Protein AF-0000000086634448 (afdb_homodimer)

Radius of gyration: 21.24 Å; Cα contacts (8 Å, |Δi|>4): 604; chains: 2; bounding box: 67×51×41 Å

Structure (mmCIF, N/CA/C/O backbone):
data_AF-0000000086634448-model_v1
#
loop_
_entity.id
_entity.type
_entity.pdbx_description
1 polymer 'SnoaL-like domain-containing protein'
#
loop_
_atom_site.group_PDB
_atom_site.id
_atom_site.type_symbol
_atom_site.label_atom_id
_atom_site.label_alt_id
_atom_site.label_comp_id
_atom_site.label_asym_id
_atom_site.label_entity_id
_atom_site.label_seq_id
_atom_site.pdbx_PDB_ins_code
_atom_site.Cartn_x
_atom_site.Cartn_y
_atom_site.Cartn_z
_atom_site.occupancy
_atom_site.B_iso_or_equiv
_atom_site.auth_seq_id
_atom_site.auth_comp_id
_atom_site.auth_asym_id
_atom_site.auth_atom_id
_atom_site.pdbx_PDB_model_num
ATOM 1 N N . MET A 1 1 ? -31.812 13.758 22.609 1 42.97 1 MET A N 1
ATOM 2 C CA . MET A 1 1 ? -32.281 12.852 21.562 1 42.97 1 MET A CA 1
ATOM 3 C C . MET A 1 1 ? -31.094 12.359 20.734 1 42.97 1 MET A C 1
ATOM 5 O O . MET A 1 1 ? -30.281 13.164 20.25 1 42.97 1 MET A O 1
ATOM 9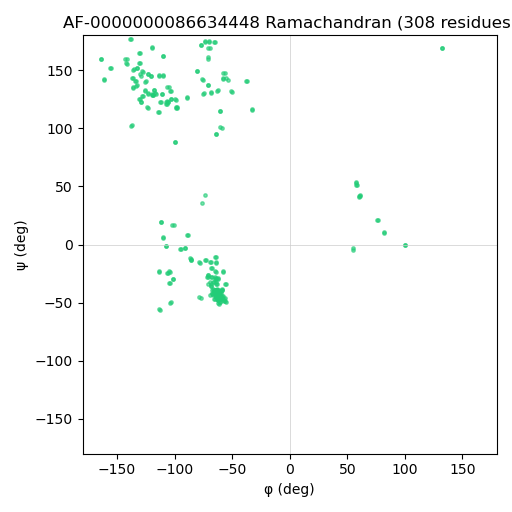 N N . SER A 1 2 ? -30.578 11.172 20.891 1 53.47 2 SER A N 1
ATOM 10 C CA . SER A 1 2 ? -29.375 10.641 20.266 1 53.47 2 SER A CA 1
ATOM 11 C C . SER A 1 2 ? -29.484 10.656 18.75 1 53.47 2 SER A C 1
ATOM 13 O O . SER A 1 2 ? -30.531 10.344 18.188 1 53.47 2 SER A O 1
ATOM 15 N N . SER A 1 3 ? -28.922 11.586 18.109 1 60.44 3 SER A N 1
ATOM 16 C CA . SER A 1 3 ? -28.969 11.68 16.656 1 60.44 3 SER A CA 1
ATOM 17 C C . SER A 1 3 ? -29 10.297 16.016 1 60.44 3 SER A C 1
ATOM 19 O O . SER A 1 3 ? -28.328 9.375 16.469 1 60.44 3 SER A O 1
ATOM 21 N N . PRO A 1 4 ? -30.094 9.984 15.312 1 78.38 4 PRO A N 1
ATOM 22 C CA . PRO A 1 4 ? -30.188 8.688 14.648 1 78.38 4 PRO A CA 1
ATOM 23 C C . PRO A 1 4 ? -28.844 8.242 14.047 1 78.38 4 PRO A C 1
ATOM 25 O O . PRO A 1 4 ? -28 9.086 13.734 1 78.38 4 PRO A O 1
ATOM 28 N N . ALA A 1 5 ? -28.672 7.012 14.211 1 86.62 5 ALA A N 1
ATOM 29 C CA . ALA A 1 5 ? -27.469 6.422 13.625 1 86.62 5 ALA A CA 1
ATOM 30 C C . ALA A 1 5 ? -27.328 6.812 12.156 1 86.62 5 ALA A C 1
ATOM 32 O O . ALA A 1 5 ? -28.328 6.867 11.422 1 86.62 5 ALA A O 1
ATOM 33 N N . PRO A 1 6 ? -26.219 7.25 11.734 1 90.69 6 PRO A N 1
ATOM 34 C CA . PRO A 1 6 ? -26.016 7.633 10.328 1 90.69 6 PRO A CA 1
ATOM 35 C C . PRO A 1 6 ? -26.391 6.52 9.352 1 90.69 6 PRO A C 1
ATOM 37 O O . PRO A 1 6 ? -26.219 5.34 9.664 1 90.69 6 PRO A O 1
ATOM 40 N N . THR A 1 7 ? -26.969 6.957 8.281 1 94.19 7 THR A N 1
ATOM 41 C CA . THR A 1 7 ? -27.234 6.02 7.199 1 94.19 7 THR A CA 1
ATOM 42 C C . THR A 1 7 ? -25.938 5.582 6.531 1 94.19 7 THR A C 1
ATOM 44 O O . THR A 1 7 ? -24.875 6.168 6.773 1 94.19 7 THR A O 1
ATOM 47 N N . HIS A 1 8 ? -26.047 4.594 5.703 1 94.56 8 HIS A N 1
ATOM 48 C CA . HIS A 1 8 ? -24.891 4.121 4.949 1 94.56 8 HIS A CA 1
ATOM 49 C C . HIS A 1 8 ? -24.297 5.238 4.098 1 94.56 8 HIS A C 1
ATOM 51 O O . HIS A 1 8 ? -23.078 5.43 4.086 1 94.56 8 HIS A O 1
ATOM 57 N N . ASP A 1 9 ? -25.156 5.984 3.43 1 95.56 9 ASP A N 1
ATOM 58 C CA . ASP A 1 9 ? -24.703 7.062 2.557 1 95.56 9 ASP A CA 1
ATOM 59 C C . ASP A 1 9 ? -24.031 8.172 3.359 1 95.56 9 ASP A C 1
ATOM 61 O O . ASP A 1 9 ? -23.047 8.766 2.906 1 95.56 9 ASP A O 1
ATOM 65 N N . GLN A 1 10 ? -24.578 8.453 4.477 1 97.06 10 GLN A N 1
ATOM 66 C CA . GLN A 1 10 ? -23.984 9.461 5.344 1 97.06 10 GLN A CA 1
ATOM 67 C C . GLN A 1 10 ? -22.609 9.023 5.84 1 97.06 10 GLN A C 1
ATOM 69 O O . GLN A 1 10 ? -21.688 9.82 5.891 1 97.06 10 GLN A O 1
ATOM 74 N N . LEU A 1 11 ? -22.531 7.777 6.23 1 97.56 11 LEU A N 1
ATOM 75 C CA . LEU A 1 11 ? -21.25 7.234 6.695 1 97.56 11 LEU A CA 1
ATOM 76 C C . LEU A 1 11 ? -20.203 7.293 5.586 1 97.56 11 LEU A C 1
ATOM 78 O O . LEU A 1 11 ? -19.062 7.684 5.828 1 97.56 11 LEU A O 1
ATOM 82 N N . LEU A 1 12 ? -20.594 6.926 4.391 1 97.94 12 LEU A N 1
ATOM 83 C CA . LEU A 1 12 ? -19.672 6.992 3.26 1 97.94 12 LEU A CA 1
ATOM 84 C C . LEU A 1 12 ? -19.188 8.422 3.037 1 97.94 12 LEU A C 1
ATOM 86 O O . LEU A 1 12 ? -17.984 8.648 2.854 1 97.94 12 LEU A O 1
ATOM 90 N N . SER A 1 13 ? -20.094 9.32 3.086 1 97.94 13 SER A N 1
ATOM 91 C CA . SER A 1 13 ? -19.734 10.727 2.908 1 97.94 13 SER A CA 1
ATOM 92 C C . SER A 1 13 ? -18.766 11.188 3.988 1 97.94 13 SER A C 1
ATOM 94 O O . SER A 1 13 ? -17.797 11.883 3.697 1 97.94 13 SER A O 1
ATOM 96 N N . ASN A 1 14 ? -19.062 10.844 5.207 1 97.88 14 ASN A N 1
ATOM 97 C CA . ASN A 1 14 ? -18.188 11.203 6.32 1 97.88 14 ASN A CA 1
ATOM 98 C C . ASN A 1 14 ? -16.781 10.633 6.133 1 97.88 14 ASN A C 1
ATOM 100 O O . ASN A 1 14 ? -15.789 11.344 6.312 1 97.88 14 ASN A O 1
ATOM 104 N N . ILE A 1 15 ? -16.688 9.367 5.754 1 97.81 15 ILE A N 1
ATOM 105 C CA . ILE A 1 15 ? -15.398 8.695 5.602 1 97.81 15 ILE A CA 1
ATOM 106 C C . ILE A 1 15 ? -14.617 9.328 4.453 1 97.81 15 ILE A C 1
ATOM 108 O O . ILE A 1 15 ? -13.422 9.578 4.574 1 97.81 15 ILE A O 1
ATOM 112 N N . LYS A 1 16 ? -15.297 9.633 3.379 1 96.81 16 LYS A N 1
ATOM 113 C CA . LYS A 1 16 ? -14.641 10.273 2.242 1 96.81 16 LYS A CA 1
ATOM 114 C C . LYS A 1 16 ? -14.086 11.633 2.627 1 96.81 16 LYS A C 1
ATOM 116 O O . LYS A 1 16 ? -12.938 11.961 2.303 1 96.81 16 LYS A O 1
ATOM 121 N N . ALA A 1 17 ? -14.867 12.391 3.311 1 94.69 17 ALA A N 1
ATOM 122 C CA . ALA A 1 17 ? -14.43 13.719 3.738 1 94.69 17 ALA A CA 1
ATOM 123 C C . ALA A 1 17 ? -13.25 13.633 4.699 1 94.69 17 ALA A C 1
ATOM 125 O O . ALA A 1 17 ? -12.281 14.383 4.57 1 94.69 17 ALA A O 1
ATOM 126 N N . ALA A 1 18 ? -13.336 12.727 5.652 1 94.38 18 ALA A N 1
ATOM 127 C CA . ALA A 1 18 ? -12.258 12.555 6.617 1 94.38 18 ALA A CA 1
ATOM 128 C C . ALA A 1 18 ? -10.984 12.062 5.938 1 94.38 18 ALA A C 1
ATOM 130 O O . ALA A 1 18 ? -9.883 12.508 6.27 1 94.38 18 ALA A O 1
ATOM 131 N N . THR A 1 19 ? -11.109 11.172 4.98 1 94.44 19 THR A N 1
ATOM 132 C CA . THR A 1 19 ? -9.969 10.664 4.223 1 94.44 19 THR A CA 1
ATOM 133 C C . THR A 1 19 ? -9.266 11.797 3.48 1 94.44 19 THR A C 1
ATOM 135 O O . THR A 1 19 ? -8.039 11.906 3.521 1 94.44 19 THR A O 1
ATOM 138 N N . LYS A 1 20 ? -10 12.609 2.848 1 88.06 20 LYS A N 1
ATOM 139 C CA . LYS A 1 20 ? -9.453 13.695 2.043 1 88.06 20 LYS A CA 1
ATOM 140 C C . LYS A 1 20 ? -8.703 14.703 2.912 1 88.06 20 LYS A C 1
ATOM 142 O O . LYS A 1 20 ? -7.734 15.32 2.463 1 88.06 20 LYS A O 1
ATOM 147 N N . SER A 1 21 ? -9.102 14.828 4.125 1 83.69 21 SER A N 1
ATOM 148 C CA . SER A 1 21 ? -8.477 15.797 5.027 1 83.69 21 SER A CA 1
ATOM 149 C C . SER A 1 21 ? -7.023 15.43 5.301 1 83.69 21 SER A C 1
ATOM 151 O O . SER A 1 21 ? -6.227 16.297 5.691 1 83.69 21 SER A O 1
ATOM 153 N N . VAL A 1 22 ? -6.664 14.188 5.141 1 83.44 22 VAL A N 1
ATOM 154 C CA . VAL A 1 22 ? -5.293 13.734 5.348 1 83.44 22 VAL A CA 1
ATOM 155 C C . VAL A 1 22 ? -4.379 14.383 4.309 1 83.44 22 VAL A C 1
ATOM 157 O O . VAL A 1 22 ? -3.217 14.688 4.598 1 83.44 22 VAL A O 1
ATOM 160 N N . PHE A 1 23 ? -4.84 14.727 3.154 1 80.62 23 PHE A N 1
ATOM 161 C CA . PHE A 1 23 ? -4.02 15.117 2.014 1 80.62 23 PHE A CA 1
ATOM 162 C C . PHE A 1 23 ? -4.113 16.625 1.771 1 80.62 23 PHE A C 1
ATOM 164 O O . PHE A 1 23 ? -3.264 17.203 1.088 1 80.62 23 PHE A O 1
ATOM 171 N N . GLU A 1 24 ? -5.172 17.25 2.203 1 73.06 24 GLU A N 1
ATOM 172 C CA . GLU A 1 24 ? -5.461 18.641 1.869 1 73.06 24 GLU A CA 1
ATOM 173 C C . GLU A 1 24 ? -4.301 19.562 2.262 1 73.06 24 GLU A C 1
ATOM 175 O O . GLU A 1 24 ? -3.969 20.5 1.535 1 73.06 24 GLU A O 1
ATOM 180 N N . ALA A 1 25 ? -3.609 19.281 3.311 1 63.25 25 ALA A N 1
ATOM 181 C CA . ALA A 1 25 ? -2.596 20.234 3.764 1 63.25 25 ALA A CA 1
ATOM 182 C C . ALA A 1 25 ? -1.268 20 3.049 1 63.25 25 ALA A C 1
ATOM 184 O O . ALA A 1 25 ? -0.381 20.859 3.076 1 63.25 25 ALA A O 1
ATOM 185 N N . PHE A 1 26 ? -1.15 18.875 2.35 1 67.12 26 PHE A N 1
ATOM 186 C CA . PHE A 1 26 ? 0.118 18.594 1.688 1 67.12 26 PHE A CA 1
ATOM 187 C C . PHE A 1 26 ? 0.366 19.594 0.555 1 67.12 26 PHE A C 1
ATOM 189 O O . PHE A 1 26 ? 1.509 19.969 0.297 1 67.12 26 PHE A O 1
ATOM 196 N N . HIS A 1 27 ? -0.742 20.078 0.007 1 64.44 27 HIS A N 1
ATOM 197 C CA . HIS A 1 27 ? -0.604 21 -1.109 1 64.44 27 HIS A CA 1
ATOM 198 C C . HIS A 1 27 ? -0.078 22.359 -0.64 1 64.44 27 HIS A C 1
ATOM 200 O O . HIS A 1 27 ? 0.601 23.062 -1.394 1 64.44 27 HIS A O 1
ATOM 206 N N . ALA A 1 28 ? -0.394 22.594 0.523 1 57.66 28 ALA A N 1
ATOM 207 C CA . ALA A 1 28 ? -0.073 23.953 0.982 1 57.66 28 ALA A CA 1
ATOM 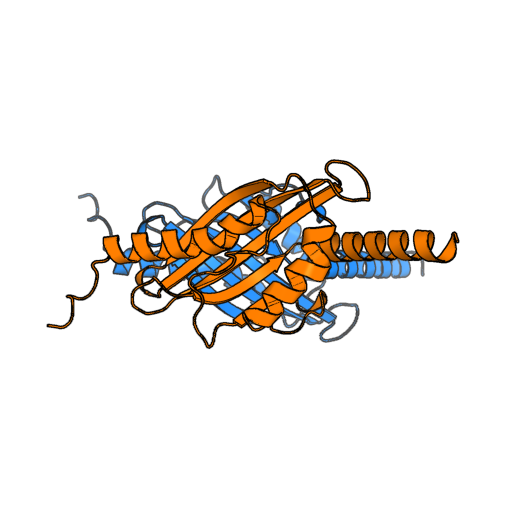208 C C . ALA A 1 28 ? 1.332 24.016 1.573 1 57.66 28 ALA A C 1
ATOM 210 O O . ALA A 1 28 ? 1.835 25.094 1.89 1 57.66 28 ALA A O 1
ATOM 211 N N . GLY A 1 29 ? 2.018 23 1.433 1 58.06 29 GLY A N 1
ATOM 212 C CA . GLY A 1 29 ? 3.326 23.031 2.064 1 58.06 29 GLY A CA 1
ATOM 213 C C . GLY A 1 29 ? 3.268 23.344 3.547 1 58.06 29 GLY A C 1
ATOM 214 O O . GLY A 1 29 ? 4.297 23.625 4.168 1 58.06 29 GLY A O 1
ATOM 215 N N . SER A 1 30 ? 2.129 23.625 4.039 1 63 30 SER A N 1
ATOM 216 C CA . SER A 1 30 ? 1.994 23.984 5.445 1 63 30 SER A CA 1
ATOM 217 C C . SER A 1 30 ? 1.392 22.844 6.25 1 63 30 SER A C 1
ATOM 219 O O . SER A 1 30 ? 0.646 22.016 5.711 1 63 30 SER A O 1
ATOM 221 N N . THR A 1 31 ? 2.004 22.625 7.402 1 65.94 31 THR A N 1
ATOM 222 C CA . THR A 1 31 ? 1.433 21.656 8.328 1 65.94 31 THR A CA 1
ATOM 223 C C . THR A 1 31 ? 0.175 22.219 8.992 1 65.94 31 THR A C 1
ATOM 225 O O . THR A 1 31 ? -0.559 21.484 9.656 1 65.94 31 THR A O 1
ATOM 228 N N . GLU A 1 32 ? 0.049 23.422 8.82 1 66.75 32 GLU A N 1
ATOM 229 C CA . GLU A 1 32 ? -1.147 24 9.438 1 66.75 32 GLU A CA 1
ATOM 230 C C . GLU A 1 32 ? -2.414 23.359 8.875 1 66.75 32 GLU A C 1
ATOM 232 O O . GLU A 1 32 ? -2.578 23.266 7.652 1 66.75 32 GLU A O 1
ATOM 237 N N . GLY A 1 33 ? -3.107 22.656 9.789 1 72.75 33 GLY A N 1
ATOM 238 C CA . GLY A 1 33 ? -4.391 22.125 9.352 1 72.75 33 GLY A CA 1
ATOM 239 C C . GLY A 1 33 ? -4.336 20.672 8.969 1 72.75 33 GLY A C 1
ATOM 240 O O . GLY A 1 33 ? -5.34 20.094 8.539 1 72.75 33 GLY A O 1
ATOM 241 N N . LEU A 1 34 ? -3.1 20.141 9.094 1 77.38 34 LEU A N 1
ATOM 242 C CA . LEU A 1 34 ? -3.035 18.719 8.773 1 77.38 34 LEU A CA 1
ATOM 243 C C . LEU A 1 34 ? -3.73 17.891 9.844 1 77.38 34 LEU A C 1
ATOM 245 O O . LEU A 1 34 ? -3.627 18.188 11.031 1 77.38 34 LEU A O 1
ATOM 249 N N . LEU A 1 35 ? -4.457 16.953 9.414 1 87.25 35 LEU A N 1
ATOM 250 C CA . LEU A 1 35 ? -5.145 15.969 10.234 1 87.25 35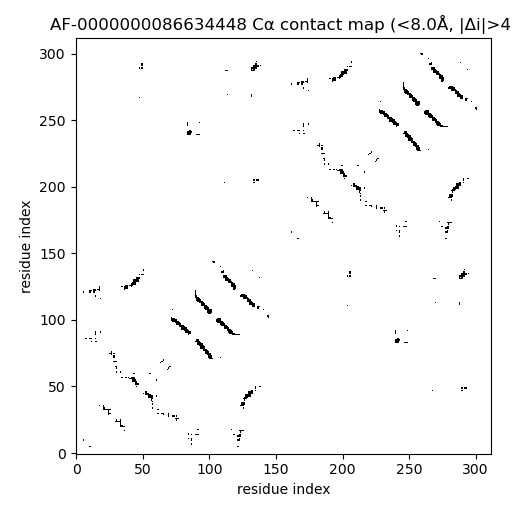 LEU A CA 1
ATOM 251 C C . LEU A 1 35 ? -6.078 16.641 11.234 1 87.25 35 LEU A C 1
ATOM 253 O O . LEU A 1 35 ? -6.035 16.344 12.43 1 87.25 35 LEU A O 1
ATOM 257 N N . PRO A 1 36 ? -6.941 17.547 10.711 1 84.06 36 PRO A N 1
ATOM 258 C CA . PRO A 1 36 ? -7.824 18.297 11.609 1 84.06 36 PRO A CA 1
ATOM 259 C C . PRO A 1 36 ? -8.82 17.391 12.336 1 84.06 36 PRO A C 1
ATOM 261 O O . PRO A 1 36 ? -9.344 17.766 13.391 1 84.06 36 PRO A O 1
ATOM 264 N N . ASN A 1 37 ? -8.992 16.219 11.875 1 91.69 37 ASN A N 1
ATOM 265 C CA . ASN A 1 37 ? -10.016 15.344 12.422 1 91.69 37 ASN A CA 1
ATOM 266 C C . ASN A 1 37 ? -9.406 14.156 13.164 1 91.69 37 ASN A C 1
ATOM 268 O O . ASN A 1 37 ? -10.055 13.133 13.352 1 91.69 37 ASN A O 1
ATOM 272 N N . ALA A 1 38 ? -8.234 14.297 13.508 1 94.38 38 ALA A N 1
ATOM 273 C CA . ALA A 1 38 ? -7.594 13.211 14.234 1 94.38 38 ALA A CA 1
ATOM 274 C C . ALA A 1 38 ? -8.055 13.172 15.688 1 94.38 38 ALA A C 1
ATOM 276 O O . ALA A 1 38 ? -8.234 14.219 16.312 1 94.38 38 ALA A O 1
ATOM 277 N N . SER A 1 39 ? -8.234 12.016 16.234 1 96.25 39 SER A N 1
ATOM 278 C CA . SER A 1 39 ? -8.586 11.844 17.625 1 96.25 39 SER A CA 1
ATOM 279 C C . SER A 1 39 ? -7.395 12.125 18.547 1 96.25 39 SER A C 1
ATOM 281 O O . SER A 1 39 ? -6.258 12.227 18.062 1 96.25 39 SER A O 1
ATOM 283 N N . ASP A 1 40 ? -7.629 12.102 19.828 1 94.19 40 ASP A N 1
ATOM 284 C CA . ASP A 1 40 ? -6.566 12.312 20.812 1 94.19 40 ASP A CA 1
ATOM 285 C C . ASP A 1 40 ? -5.617 11.117 20.859 1 94.19 40 ASP A C 1
ATOM 287 O O . ASP A 1 40 ? -4.438 11.266 21.188 1 94.19 40 ASP A O 1
ATOM 291 N N . SER A 1 41 ? -6.168 9.93 20.484 1 95.38 41 SER A N 1
ATOM 292 C CA . SER A 1 41 ? -5.367 8.711 20.531 1 95.38 41 SER A CA 1
ATOM 293 C C . SER A 1 41 ? -4.855 8.328 19.156 1 95.38 41 SER A C 1
ATOM 295 O O . SER A 1 41 ? -4.418 7.191 18.938 1 95.38 41 SER A O 1
ATOM 297 N N . PHE A 1 42 ? -4.898 9.273 18.281 1 96.88 42 PHE A N 1
ATOM 298 C CA . PHE A 1 42 ? -4.508 9.039 16.906 1 96.88 42 PHE A CA 1
ATOM 299 C C . PHE A 1 42 ? -3.068 8.539 16.828 1 96.88 42 PHE A C 1
ATOM 301 O O . PHE A 1 42 ? -2.203 9.016 17.562 1 96.88 42 PHE A O 1
ATOM 308 N N . ALA A 1 43 ? -2.838 7.641 15.898 1 97.44 43 ALA A N 1
ATOM 309 C CA . ALA A 1 43 ? -1.486 7.168 15.617 1 97.44 43 ALA A CA 1
ATOM 310 C C . ALA A 1 43 ? -1.24 7.07 14.117 1 97.44 43 ALA A C 1
ATOM 312 O O . ALA A 1 43 ? -2.131 6.676 13.359 1 97.44 43 ALA A O 1
ATOM 313 N N . TYR A 1 44 ? -0.023 7.406 13.727 1 96.75 44 TYR A N 1
ATOM 314 C CA . TYR A 1 44 ? 0.441 7.332 12.344 1 96.75 44 TYR A CA 1
ATOM 315 C C . TYR A 1 44 ? 1.611 6.367 12.211 1 96.75 44 TYR A C 1
ATOM 317 O O . TYR A 1 44 ? 2.582 6.449 12.969 1 96.75 44 TYR A O 1
ATOM 325 N N . TYR A 1 45 ? 1.485 5.457 11.273 1 97.75 45 TYR A N 1
ATOM 326 C CA . TYR A 1 45 ? 2.533 4.48 11 1 97.75 45 TYR A CA 1
ATOM 327 C C . TYR A 1 45 ? 3.035 4.605 9.57 1 97.75 45 TYR A C 1
ATOM 329 O O . TYR A 1 45 ? 2.24 4.633 8.625 1 97.75 45 TYR A O 1
ATOM 337 N N . ILE A 1 46 ? 4.312 4.699 9.414 1 97.56 46 ILE A N 1
ATOM 338 C CA . ILE A 1 46 ? 4.91 4.625 8.086 1 97.56 46 ILE A CA 1
ATOM 339 C C . ILE A 1 46 ? 5.582 3.268 7.902 1 97.56 46 ILE A C 1
ATOM 341 O O . ILE A 1 46 ? 6.391 2.848 8.734 1 97.56 46 ILE A O 1
ATOM 345 N N . HIS A 1 47 ? 5.07 2.725 6.91 1 98.06 47 HIS A N 1
ATOM 346 C CA . HIS A 1 47 ? 5.598 1.438 6.469 1 98.06 47 HIS A CA 1
ATOM 347 C C . HIS A 1 47 ? 6.348 1.572 5.148 1 98.06 47 HIS A C 1
ATOM 349 O O . HIS A 1 47 ? 6.16 2.549 4.418 1 98.06 47 HIS A O 1
ATOM 355 N N . PRO A 1 48 ? 7.23 0.532 4.777 1 97.56 48 PRO A N 1
ATOM 356 C CA . PRO A 1 48 ? 7.527 -0.706 5.5 1 97.56 48 PRO A CA 1
ATOM 357 C C . PRO A 1 48 ? 8.469 -0.488 6.684 1 97.56 48 PRO A C 1
ATOM 359 O O . PRO A 1 48 ? 8.992 0.615 6.867 1 97.56 48 PRO A O 1
ATOM 362 N N . ALA A 1 49 ? 8.633 -1.527 7.469 1 90.69 49 ALA A N 1
ATOM 363 C CA . ALA A 1 49 ? 9.508 -1.472 8.641 1 90.69 49 ALA A CA 1
ATOM 364 C C . ALA A 1 49 ? 10.93 -1.094 8.242 1 90.69 49 ALA A C 1
ATOM 366 O O . ALA A 1 49 ? 11.672 -0.505 9.031 1 90.69 49 ALA A O 1
ATOM 367 N N . SER A 1 50 ? 11.312 -1.31 7.055 1 89.44 50 SER A N 1
ATOM 368 C CA . SER A 1 50 ? 12.672 -1.066 6.566 1 89.44 50 SER A CA 1
ATOM 369 C C . SER A 1 50 ? 12.984 0.425 6.535 1 89.44 50 SER A C 1
ATOM 371 O O . SER A 1 50 ? 14.156 0.814 6.453 1 89.44 50 SER A O 1
ATOM 373 N N . VAL A 1 51 ? 11.977 1.305 6.535 1 93.75 51 VAL A N 1
ATOM 374 C CA . VAL A 1 51 ? 12.234 2.74 6.559 1 93.75 51 VAL A CA 1
ATOM 375 C C . VAL A 1 51 ? 12.609 3.176 7.973 1 93.75 51 VAL A C 1
ATOM 377 O O . VAL A 1 51 ? 13.117 4.281 8.172 1 93.75 51 VAL A O 1
ATOM 380 N N . ASN A 1 52 ? 12.367 2.398 8.938 1 92 52 ASN A N 1
ATOM 381 C CA . ASN A 1 52 ? 12.836 2.539 10.312 1 92 52 ASN A CA 1
ATOM 382 C C . ASN A 1 52 ? 12.336 3.834 10.945 1 92 52 ASN A C 1
ATOM 384 O O . ASN A 1 52 ? 13.117 4.582 11.539 1 92 52 ASN A O 1
ATOM 388 N N . LEU A 1 53 ? 11.094 4.168 10.727 1 95.19 53 LEU A N 1
ATOM 389 C CA . LEU A 1 53 ? 1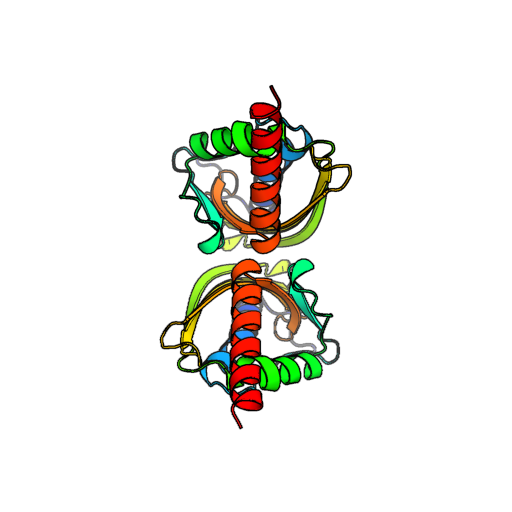0.445 5.266 11.43 1 95.19 53 LEU A CA 1
ATOM 390 C C . LEU A 1 53 ? 9.508 4.738 12.516 1 95.19 53 LEU A C 1
ATOM 392 O O . LEU A 1 53 ? 8.789 3.764 12.297 1 95.19 53 LEU A O 1
ATOM 396 N N . PRO A 1 54 ? 9.578 5.258 13.703 1 96.12 54 PRO A N 1
ATOM 397 C CA . PRO A 1 54 ? 8.695 4.809 14.781 1 96.12 54 PRO A CA 1
ATOM 398 C C . PRO A 1 54 ? 7.246 5.25 14.57 1 96.12 54 PRO A C 1
ATOM 400 O O . PRO A 1 54 ? 6.977 6.145 13.766 1 96.12 54 PRO A O 1
ATOM 403 N N . PRO A 1 55 ? 6.285 4.555 15.289 1 97.31 55 PRO A N 1
ATOM 404 C CA . PRO A 1 55 ? 4.934 5.117 15.305 1 97.31 55 PRO A CA 1
ATOM 405 C C . PRO A 1 55 ? 4.895 6.543 15.852 1 97.31 55 PRO A C 1
ATOM 407 O O . PRO A 1 55 ? 5.684 6.891 16.734 1 97.31 55 PRO A O 1
ATOM 410 N N . MET A 1 56 ? 3.945 7.371 15.312 1 96.94 56 MET A N 1
ATOM 411 C CA . MET A 1 56 ? 3.875 8.781 15.695 1 96.94 56 MET A CA 1
ATOM 412 C C . MET A 1 56 ? 2.48 9.141 16.203 1 96.94 56 MET A C 1
ATOM 414 O O . MET A 1 56 ? 1.479 8.688 15.641 1 96.94 56 MET A O 1
ATOM 418 N N . THR A 1 57 ? 2.443 9.93 17.203 1 96.19 57 THR A N 1
ATOM 419 C CA . THR A 1 57 ? 1.224 10.656 17.547 1 96.19 57 THR A CA 1
ATOM 420 C C . THR A 1 57 ? 0.932 11.727 16.5 1 96.19 57 THR A C 1
ATOM 422 O O . THR A 1 57 ? 1.728 11.945 15.578 1 96.19 57 THR A O 1
ATOM 425 N N . ARG A 1 58 ? -0.188 12.344 16.656 1 93 58 ARG A N 1
ATOM 426 C CA . ARG A 1 58 ? -0.476 13.461 15.758 1 93 58 ARG A CA 1
ATOM 427 C C . ARG A 1 58 ? 0.61 14.523 15.844 1 93 58 ARG A C 1
ATOM 429 O O . ARG A 1 58 ? 1.116 14.992 14.82 1 93 58 ARG A O 1
ATOM 436 N N . ALA A 1 59 ? 0.947 14.898 17.031 1 92.69 59 ALA A N 1
ATOM 437 C CA . ALA A 1 59 ? 1.979 15.914 17.234 1 92.69 59 ALA A CA 1
ATOM 438 C C . ALA A 1 59 ? 3.309 15.469 16.641 1 92.69 59 ALA A C 1
ATOM 440 O O . ALA A 1 59 ? 4.012 16.266 16.016 1 92.69 59 ALA A O 1
ATOM 441 N N . GLY A 1 60 ? 3.662 14.227 16.828 1 93.12 60 GLY A N 1
ATOM 442 C CA . GLY A 1 60 ? 4.887 13.688 16.25 1 93.12 60 GLY A CA 1
ATOM 443 C C . GLY A 1 60 ? 4.906 13.719 14.742 1 93.12 60 GLY A C 1
ATOM 444 O O . GLY A 1 60 ? 5.926 14.062 14.133 1 93.12 60 GLY A O 1
ATOM 445 N N . PHE A 1 61 ? 3.844 13.367 14.164 1 93 61 PHE A N 1
ATOM 446 C CA . PHE A 1 61 ? 3.74 13.398 12.711 1 93 61 PHE A CA 1
ATOM 447 C C . PHE A 1 61 ? 3.902 14.82 12.18 1 93 61 PHE A C 1
ATOM 449 O O . PHE A 1 61 ? 4.629 15.047 11.211 1 93 61 PHE A O 1
ATOM 456 N N . LEU A 1 62 ? 3.195 15.742 12.797 1 89 62 LEU A N 1
ATOM 457 C CA . LEU A 1 62 ? 3.289 17.125 12.375 1 89 62 LEU A CA 1
ATOM 458 C C . LEU A 1 62 ? 4.723 17.641 12.484 1 89 62 LEU A C 1
ATOM 460 O O . LEU A 1 62 ? 5.203 18.344 11.594 1 89 62 LEU A O 1
ATOM 464 N N . GLU A 1 63 ? 5.383 17.266 13.5 1 91.06 63 GLU A N 1
ATOM 465 C CA . GLU A 1 63 ? 6.781 17.656 13.688 1 91.06 63 GLU A CA 1
ATOM 466 C C . GLU A 1 63 ? 7.668 17.031 12.609 1 91.06 63 GLU A C 1
ATOM 468 O O . GLU A 1 63 ? 8.508 17.703 12.016 1 91.06 63 GLU A O 1
ATOM 473 N N . PHE A 1 64 ? 7.484 15.781 12.391 1 91.38 64 PHE A N 1
ATOM 474 C CA . PHE A 1 64 ? 8.227 15.078 11.352 1 91.38 64 PHE A CA 1
ATOM 475 C C . PHE A 1 64 ? 8.039 15.758 10 1 91.38 64 PHE A C 1
ATOM 477 O O . PHE A 1 64 ? 9.016 16.016 9.297 1 91.38 64 PHE A O 1
ATOM 484 N N . TRP A 1 65 ? 6.797 16.016 9.68 1 89.38 65 TRP A N 1
ATOM 485 C CA . TRP A 1 65 ? 6.496 16.656 8.398 1 89.38 65 TRP A CA 1
ATOM 486 C C . TRP A 1 65 ? 7.113 18.047 8.32 1 89.38 65 TRP A C 1
ATOM 488 O O . TRP A 1 65 ? 7.727 18.406 7.312 1 89.38 65 TRP A O 1
ATOM 498 N N . ALA A 1 66 ? 6.973 18.797 9.336 1 87.19 66 ALA A N 1
ATOM 499 C CA . ALA A 1 66 ? 7.438 20.188 9.344 1 87.19 66 ALA A CA 1
ATOM 500 C C . ALA A 1 66 ? 8.961 20.25 9.25 1 87.19 66 ALA A C 1
ATOM 502 O O . ALA A 1 66 ? 9.508 21.172 8.641 1 87.19 66 ALA A O 1
ATOM 503 N N . THR A 1 67 ? 9.641 19.266 9.805 1 89.44 67 THR A N 1
ATOM 504 C CA . THR A 1 67 ? 11.086 19.391 9.945 1 89.44 67 THR A CA 1
ATOM 505 C C . THR A 1 67 ? 11.805 18.594 8.867 1 89.44 67 THR A C 1
ATOM 507 O O . THR A 1 67 ? 12.875 18.984 8.398 1 89.44 67 THR A O 1
ATOM 510 N N . SER A 1 68 ? 11.164 17.547 8.445 1 89.12 68 SER A N 1
ATOM 511 C CA . SER A 1 68 ? 11.914 16.625 7.609 1 89.12 68 SER A CA 1
ATOM 512 C C . SER A 1 68 ? 11.367 16.609 6.184 1 89.12 68 SER A C 1
ATOM 514 O O . SER A 1 68 ? 12.078 16.219 5.246 1 89.12 68 SER A O 1
ATOM 516 N N . MET A 1 69 ? 10.07 17 6.016 1 90.12 69 MET A N 1
ATOM 517 C CA . MET A 1 69 ? 9.461 16.844 4.699 1 90.12 69 MET A CA 1
ATOM 518 C C . MET A 1 69 ? 9.156 18.188 4.07 1 90.12 69 MET A C 1
ATOM 520 O O . MET A 1 69 ? 9.734 18.547 3.039 1 90.12 69 MET A O 1
ATOM 524 N N . ALA A 1 70 ? 8.43 19.016 4.703 1 87.81 70 ALA A N 1
ATOM 525 C CA . ALA A 1 70 ? 7.895 20.25 4.148 1 87.81 70 ALA A CA 1
ATOM 526 C C . ALA A 1 70 ? 9.016 21.172 3.65 1 87.81 70 ALA A C 1
ATOM 528 O O . ALA A 1 70 ? 8.938 21.703 2.547 1 87.81 70 ALA A O 1
ATOM 529 N N . PRO A 1 71 ? 10.141 21.281 4.328 1 89.06 71 PRO A N 1
ATOM 530 C CA . PRO A 1 71 ? 11.188 22.203 3.885 1 89.06 71 PRO A CA 1
ATOM 531 C C . PRO A 1 71 ? 11.852 21.766 2.58 1 89.06 71 PRO A C 1
ATOM 533 O O . PRO A 1 71 ? 12.523 22.562 1.929 1 89.06 71 PRO A O 1
ATOM 536 N N . ASN A 1 72 ? 11.625 20.578 2.248 1 92.06 72 ASN A N 1
ATOM 537 C CA . ASN A 1 72 ? 12.336 20.016 1.102 1 92.06 72 ASN A CA 1
ATOM 538 C C . ASN A 1 72 ? 11.414 19.844 -0.102 1 92.06 72 ASN A C 1
ATOM 540 O O . ASN A 1 72 ? 11.844 19.375 -1.16 1 92.06 72 ASN A O 1
ATOM 544 N N . LEU A 1 73 ? 10.141 20.203 0.077 1 91.69 73 LEU A N 1
ATOM 545 C CA . LEU A 1 73 ? 9.164 19.969 -0.98 1 91.69 73 LEU A CA 1
ATOM 546 C C . LEU A 1 73 ? 8.477 21.281 -1.38 1 91.69 73 LEU A C 1
ATOM 548 O O . LEU A 1 73 ? 8 22.016 -0.521 1 91.69 73 LEU A O 1
ATOM 552 N N . SER A 1 74 ? 8.445 21.547 -2.645 1 91 74 SER A N 1
ATOM 553 C CA . SER A 1 74 ? 7.648 22.625 -3.207 1 91 74 SER A CA 1
ATOM 554 C C . SER A 1 74 ? 6.902 22.188 -4.457 1 91 74 SER A C 1
ATOM 556 O O . SER A 1 74 ? 7.309 21.219 -5.117 1 91 74 SER A O 1
ATOM 558 N N . ASN A 1 75 ? 5.684 22.828 -4.738 1 90.44 75 ASN A N 1
ATOM 559 C CA . ASN A 1 75 ? 4.848 22.453 -5.875 1 90.44 75 ASN A CA 1
ATOM 560 C C . ASN A 1 75 ? 4.406 20.984 -5.789 1 90.44 75 ASN A C 1
ATOM 562 O O . ASN A 1 75 ? 4.527 20.25 -6.762 1 90.44 75 ASN A O 1
ATOM 566 N N . PHE A 1 76 ? 4.078 20.625 -4.672 1 90.44 76 PHE A N 1
ATOM 567 C CA . PHE A 1 76 ? 3.662 19.25 -4.395 1 90.44 76 PHE A CA 1
ATOM 568 C C . PHE A 1 76 ? 2.326 18.953 -5.062 1 90.44 76 PHE A C 1
ATOM 570 O O . PHE A 1 76 ? 1.384 19.734 -4.965 1 90.44 76 PHE A O 1
ATOM 577 N N . THR A 1 77 ? 2.273 17.859 -5.746 1 89.62 77 THR A N 1
ATOM 578 C CA . THR A 1 77 ? 1.043 17.375 -6.367 1 89.62 77 THR A CA 1
ATOM 579 C C . THR A 1 77 ? 0.842 15.891 -6.102 1 89.62 77 THR A C 1
ATOM 581 O O . THR A 1 77 ? 1.805 15.125 -6.098 1 89.62 77 THR A O 1
ATOM 584 N N . ALA A 1 78 ? -0.399 15.562 -5.859 1 90.44 78 ALA A N 1
ATOM 585 C CA . ALA A 1 78 ? -0.765 14.164 -5.688 1 90.44 78 ALA A CA 1
ATOM 586 C C . ALA A 1 78 ? -1.755 13.719 -6.762 1 90.44 78 ALA A C 1
ATOM 588 O O . ALA A 1 78 ? -2.676 14.461 -7.109 1 90.44 78 ALA A O 1
ATOM 589 N N . GLU A 1 79 ? -1.513 12.633 -7.332 1 93.38 79 GLU A N 1
ATOM 590 C CA . GLU A 1 79 ? -2.449 11.953 -8.227 1 93.38 79 GLU A CA 1
ATOM 591 C C . GLU A 1 79 ? -3.047 10.719 -7.555 1 93.38 79 GLU A C 1
ATOM 593 O O . GLU A 1 79 ? -2.32 9.812 -7.16 1 93.38 79 GLU A O 1
ATOM 598 N N . PHE A 1 80 ? -4.332 10.734 -7.457 1 94.69 80 PHE A N 1
ATOM 599 C CA . PHE A 1 80 ? -5.031 9.625 -6.805 1 94.69 80 PHE A CA 1
ATOM 600 C C . PHE A 1 80 ? -5.383 8.539 -7.816 1 94.69 80 PHE A C 1
ATOM 602 O O . PHE A 1 80 ? -6.066 8.805 -8.805 1 94.69 80 PHE A O 1
ATOM 609 N N . HIS A 1 81 ? -4.996 7.34 -7.523 1 96.88 81 HIS A N 1
ATOM 610 C CA . HIS A 1 81 ? -5.168 6.246 -8.477 1 96.88 81 HIS A CA 1
ATOM 611 C C . HIS A 1 81 ? -6.34 5.352 -8.078 1 96.88 81 HIS A C 1
ATOM 613 O O . HIS A 1 81 ? -7.129 4.941 -8.93 1 96.88 81 HIS A O 1
ATOM 619 N N . THR A 1 82 ? -6.324 4.953 -6.855 1 97.12 82 THR A N 1
ATOM 620 C CA . THR A 1 82 ? -7.348 4.047 -6.348 1 97.12 82 THR A CA 1
ATOM 621 C C . THR A 1 82 ? -7.836 4.5 -4.973 1 97.12 82 THR A C 1
ATOM 623 O O . THR A 1 82 ? -7.031 4.883 -4.117 1 97.12 82 THR A O 1
ATOM 626 N N . GLU A 1 83 ? -9.141 4.473 -4.805 1 97.69 83 GLU A N 1
ATOM 627 C CA . GLU A 1 83 ? -9.773 4.68 -3.508 1 97.69 83 GLU A CA 1
ATOM 628 C C . GLU A 1 83 ? -10.719 3.529 -3.166 1 97.69 83 GLU A C 1
ATOM 630 O O . GLU A 1 83 ? -11.484 3.076 -4.016 1 97.69 83 GLU A O 1
ATOM 635 N N . VAL A 1 84 ? -10.586 3.045 -1.952 1 98.69 84 VAL A N 1
ATOM 636 C CA . VAL A 1 84 ? -11.422 1.959 -1.444 1 98.69 84 VAL A CA 1
ATOM 637 C C . VAL A 1 84 ? -12.039 2.365 -0.11 1 98.69 84 VAL A C 1
ATOM 639 O O . VAL A 1 84 ? -11.336 2.779 0.811 1 98.69 84 VAL A O 1
ATOM 642 N N . TYR A 1 85 ? -13.375 2.232 -0.013 1 98.62 85 TYR A N 1
ATOM 643 C CA . TYR A 1 85 ? -14.094 2.621 1.197 1 98.62 85 TYR A CA 1
ATOM 644 C C . TYR A 1 85 ? -14.898 1.452 1.756 1 98.62 85 TYR A C 1
ATOM 646 O O . TYR A 1 85 ? -15.805 0.942 1.094 1 98.62 85 TYR A O 1
ATOM 654 N N . ASP A 1 86 ? -14.594 1.024 2.939 1 98.69 86 ASP A N 1
ATOM 655 C CA . ASP A 1 86 ? -15.305 0.019 3.725 1 98.69 86 ASP A CA 1
ATOM 656 C C . ASP A 1 86 ? -16.203 0.673 4.77 1 98.69 86 ASP A C 1
ATOM 658 O O . ASP A 1 86 ? -15.789 0.874 5.914 1 98.69 86 ASP A O 1
ATOM 662 N N . VAL A 1 87 ? -17.406 0.947 4.332 1 97.94 87 VAL A N 1
ATOM 663 C CA . VAL A 1 87 ? -18.328 1.735 5.148 1 97.94 87 VAL A CA 1
ATOM 664 C C . VAL A 1 87 ? -18.688 0.964 6.418 1 97.94 87 VAL A C 1
ATOM 666 O O . VAL A 1 87 ? -18.688 1.529 7.512 1 97.94 87 VAL A O 1
ATOM 669 N N . GLU A 1 88 ? -18.859 -0.318 6.281 1 96.19 88 GLU A N 1
ATOM 670 C CA . GLU A 1 88 ? -19.281 -1.141 7.41 1 96.19 88 GLU A CA 1
ATOM 671 C C . GLU A 1 88 ? -18.219 -1.143 8.516 1 96.19 88 GLU A C 1
ATOM 673 O O . GLU A 1 88 ? -18.562 -1.163 9.703 1 96.19 88 GLU A O 1
ATOM 678 N N . ASN A 1 89 ? -17 -1.073 8.148 1 98.06 89 ASN A N 1
ATOM 679 C CA . ASN A 1 89 ? -15.938 -1.178 9.141 1 98.06 89 ASN A CA 1
ATOM 680 C C . ASN A 1 89 ? -15.219 0.153 9.328 1 98.06 89 ASN A C 1
ATOM 682 O O . ASN A 1 89 ? -14.195 0.218 10.023 1 98.06 89 ASN A O 1
ATOM 686 N N . ARG A 1 90 ? -15.633 1.213 8.75 1 98.31 90 ARG A N 1
ATOM 687 C CA . ARG A 1 90 ? -15.109 2.57 8.883 1 98.31 90 ARG A CA 1
ATOM 688 C C . ARG A 1 90 ? -13.633 2.627 8.508 1 98.31 90 ARG A C 1
ATOM 690 O O . ARG A 1 90 ? -12.812 3.148 9.273 1 98.31 90 ARG A O 1
ATOM 697 N N . LYS A 1 91 ? -13.359 2.111 7.32 1 98.69 91 LYS A N 1
ATOM 698 C CA . LYS A 1 91 ? -11.984 2.111 6.824 1 98.69 91 LYS A CA 1
ATOM 699 C C . LYS A 1 91 ? -11.914 2.672 5.406 1 98.69 91 LYS A C 1
ATOM 701 O O . LYS A 1 91 ? -12.906 2.654 4.676 1 98.69 91 LYS A O 1
ATOM 706 N N . SER A 1 92 ? -10.766 3.168 5.055 1 98.56 92 SER A N 1
ATOM 707 C CA . SER A 1 92 ? -10.477 3.578 3.684 1 98.56 92 SER A CA 1
ATOM 708 C C . SER A 1 92 ? -9.047 3.232 3.291 1 98.56 92 SER A C 1
ATOM 710 O O . SER A 1 92 ? -8.188 3.051 4.156 1 98.56 92 SER A O 1
ATOM 712 N N . THR A 1 93 ? -8.828 3.094 2.068 1 98.75 93 THR A N 1
ATOM 713 C CA . THR A 1 93 ? -7.496 3.018 1.48 1 98.75 93 THR A CA 1
ATOM 714 C C . THR A 1 93 ? -7.391 3.93 0.261 1 98.75 93 THR A C 1
ATOM 716 O O . THR A 1 93 ? -8.312 3.984 -0.56 1 98.75 93 THR A O 1
ATOM 719 N N . VAL A 1 94 ? -6.301 4.637 0.153 1 97.94 94 VAL A N 1
ATOM 720 C CA . VAL A 1 94 ? -6.008 5.488 -0.993 1 97.94 94 VAL A CA 1
ATOM 721 C C . VAL A 1 94 ? -4.609 5.176 -1.525 1 97.94 94 VAL A C 1
ATOM 723 O O . VAL A 1 94 ? -3.637 5.176 -0.769 1 97.94 94 VAL A O 1
ATOM 726 N N . TYR A 1 95 ? -4.52 4.824 -2.729 1 98.38 95 TYR A N 1
ATOM 727 C CA . TYR A 1 95 ? -3.262 4.711 -3.455 1 98.38 95 TYR A CA 1
ATOM 728 C C . TYR A 1 95 ? -3.006 5.949 -4.305 1 98.38 95 TYR A C 1
ATOM 730 O O . TYR A 1 95 ? -3.846 6.328 -5.125 1 98.38 95 TYR A O 1
ATOM 738 N N . LEU A 1 96 ? -1.854 6.582 -4.086 1 96.69 96 LEU A N 1
ATOM 739 C CA . LEU A 1 96 ? -1.556 7.809 -4.82 1 96.69 96 LEU A CA 1
ATOM 740 C C . LEU A 1 96 ? -0.08 7.867 -5.199 1 96.69 96 LEU A C 1
ATOM 742 O O . LEU A 1 96 ? 0.738 7.125 -4.652 1 96.69 96 LEU A O 1
ATOM 746 N N . SER A 1 97 ? 0.191 8.664 -6.168 1 96 97 SER A N 1
ATOM 747 C CA . SER A 1 97 ? 1.54 9.125 -6.484 1 96 97 SER A CA 1
ATOM 748 C C . SER A 1 97 ? 1.686 10.625 -6.242 1 96 97 SER A C 1
ATOM 750 O O . SER A 1 97 ? 0.725 11.383 -6.395 1 96 97 SER A O 1
ATOM 752 N N . SER A 1 98 ? 2.855 10.961 -5.809 1 93.94 98 SER A N 1
ATOM 753 C CA . SER A 1 98 ? 3.127 12.375 -5.566 1 93.94 98 SER A CA 1
ATOM 754 C C . SER A 1 98 ? 4.398 12.82 -6.273 1 93.94 98 SER A C 1
ATOM 756 O O . SER A 1 98 ? 5.332 12.039 -6.445 1 93.94 98 SER A O 1
ATOM 758 N N . THR A 1 99 ? 4.371 14.117 -6.66 1 94.44 99 THR A N 1
ATOM 759 C CA . THR A 1 99 ? 5.527 14.781 -7.254 1 94.44 99 THR A CA 1
ATOM 760 C C . THR A 1 99 ? 5.77 16.141 -6.605 1 94.44 99 THR A C 1
ATOM 762 O O . THR A 1 99 ? 4.84 16.75 -6.074 1 94.44 99 THR A O 1
ATOM 765 N N . ALA A 1 100 ? 6.988 16.516 -6.633 1 94.31 100 ALA A N 1
ATOM 766 C CA . ALA A 1 100 ? 7.375 17.828 -6.102 1 94.31 100 ALA A CA 1
ATOM 767 C C . ALA A 1 100 ? 8.766 18.219 -6.582 1 94.31 100 ALA A C 1
ATOM 769 O O . ALA A 1 100 ? 9.516 17.391 -7.102 1 94.31 100 ALA A O 1
ATOM 770 N N . ASP A 1 101 ? 9.008 19.531 -6.504 1 96 101 ASP A N 1
ATOM 771 C CA . ASP A 1 101 ? 10.375 20.016 -6.598 1 96 101 ASP A CA 1
ATOM 772 C C . ASP A 1 101 ? 11.102 19.875 -5.258 1 96 101 ASP A C 1
ATOM 774 O O . ASP A 1 101 ? 10.477 19.953 -4.199 1 96 101 ASP A O 1
ATOM 778 N N . THR A 1 102 ? 12.438 19.656 -5.363 1 96 102 THR A N 1
ATOM 779 C CA . THR A 1 102 ? 13.258 19.547 -4.16 1 96 102 THR A CA 1
ATOM 780 C C . THR A 1 102 ? 14.57 20.297 -4.336 1 96 102 THR A C 1
ATOM 782 O O . THR A 1 102 ? 14.852 20.828 -5.41 1 96 102 THR A O 1
ATOM 785 N N . PRO A 1 103 ? 15.391 20.344 -3.316 1 96.94 103 PRO A N 1
ATOM 786 C CA . PRO A 1 103 ? 16.719 20.953 -3.455 1 96.94 103 PRO A CA 1
ATOM 787 C C . PRO A 1 103 ? 17.609 20.203 -4.43 1 96.94 103 PRO A C 1
ATOM 789 O O . PRO A 1 103 ? 18.656 20.719 -4.84 1 96.94 103 PRO A O 1
ATOM 792 N N . LEU A 1 104 ? 17.25 19.078 -4.852 1 97.5 104 LEU A N 1
ATOM 793 C CA . LEU A 1 104 ? 18 18.281 -5.816 1 97.5 104 LEU A CA 1
ATOM 794 C C . LEU A 1 104 ? 17.641 18.688 -7.242 1 97.5 104 LEU A C 1
ATOM 796 O O . LEU A 1 104 ? 18.281 18.234 -8.195 1 97.5 104 LEU A O 1
ATOM 800 N N . GLY A 1 105 ? 16.594 19.422 -7.402 1 97.31 105 GLY A N 1
ATOM 801 C CA . GLY A 1 105 ? 16.125 19.875 -8.703 1 97.31 105 GLY A CA 1
ATOM 802 C C . GLY A 1 105 ? 14.641 19.672 -8.914 1 97.31 105 GLY A C 1
ATOM 803 O O . GLY A 1 105 ? 13.984 19 -8.109 1 97.31 105 GLY A O 1
ATOM 804 N N . PRO A 1 106 ? 14.055 20.266 -10 1 97.38 106 PRO A N 1
ATOM 805 C CA . PRO A 1 106 ? 12.633 20.125 -10.305 1 97.38 106 PRO A CA 1
ATOM 806 C C . PRO A 1 106 ? 12.219 18.688 -10.594 1 97.38 106 PRO A C 1
ATOM 808 O O . PRO A 1 106 ? 12.922 17.969 -11.32 1 97.38 106 PRO A O 1
ATOM 811 N N . GLY A 1 107 ? 11.141 18.312 -9.961 1 96.56 107 GLY A N 1
ATOM 812 C CA . GLY A 1 107 ? 10.562 17.016 -10.281 1 96.56 107 GLY A CA 1
ATOM 813 C C . GLY A 1 107 ? 11.336 15.852 -9.68 1 96.56 107 GLY A C 1
ATOM 814 O O . GLY A 1 107 ? 11.18 14.703 -10.109 1 96.56 107 GLY A O 1
ATOM 815 N N . THR A 1 108 ? 12.117 16.141 -8.641 1 97.31 108 THR A N 1
ATOM 816 C CA . THR A 1 108 ? 13.008 15.102 -8.148 1 97.31 108 THR A CA 1
ATOM 817 C C . THR A 1 108 ? 12.367 14.344 -6.992 1 97.31 108 THR A C 1
ATOM 819 O O . THR A 1 108 ? 12.922 13.359 -6.504 1 97.31 108 THR A O 1
ATOM 822 N N . TRP A 1 109 ? 11.227 14.773 -6.59 1 96 109 TRP A N 1
ATOM 823 C CA . TRP A 1 109 ? 10.383 13.938 -5.746 1 96 109 TRP A CA 1
ATOM 824 C C . TRP A 1 109 ? 9.312 13.234 -6.574 1 96 109 TRP A C 1
ATOM 826 O O . TRP A 1 109 ? 8.508 13.883 -7.246 1 96 109 TRP A O 1
ATOM 836 N N . THR A 1 110 ? 9.398 11.898 -6.539 1 96 110 THR A N 1
ATOM 837 C CA . THR A 1 110 ? 8.391 11.031 -7.137 1 96 110 THR A CA 1
ATOM 838 C C . THR A 1 110 ? 8.086 9.852 -6.223 1 96 110 THR A C 1
ATOM 840 O O . THR A 1 110 ? 8.977 9.078 -5.875 1 96 110 THR A O 1
ATOM 843 N N . ASN A 1 111 ? 7.066 9.898 -5.559 1 95.81 111 ASN A N 1
ATOM 844 C CA . ASN A 1 111 ? 6.801 8.82 -4.617 1 95.81 111 ASN A CA 1
ATOM 845 C C . ASN A 1 111 ? 5.398 8.25 -4.801 1 95.81 111 ASN A C 1
ATOM 847 O O . ASN A 1 111 ? 4.465 8.977 -5.141 1 95.81 111 ASN A O 1
ATOM 851 N N . GLU A 1 112 ? 5.281 6.953 -4.594 1 98.12 112 GLU A N 1
ATOM 852 C CA . GLU A 1 112 ? 4.008 6.254 -4.48 1 98.12 112 GLU A CA 1
ATOM 853 C C . GLU A 1 112 ? 3.762 5.781 -3.051 1 98.12 112 GLU A C 1
ATOM 855 O O . GLU A 1 112 ? 4.703 5.422 -2.34 1 98.12 112 GLU A O 1
ATOM 860 N N . ALA A 1 113 ? 2.51 5.816 -2.658 1 97.69 113 ALA A N 1
ATOM 861 C CA . ALA A 1 113 ? 2.174 5.332 -1.32 1 97.69 113 ALA A CA 1
ATOM 862 C C . ALA A 1 113 ? 0.72 4.879 -1.25 1 97.69 113 ALA A C 1
ATOM 864 O O . ALA A 1 113 ? -0.119 5.336 -2.029 1 97.69 113 ALA A O 1
ATOM 865 N N . VAL A 1 114 ? 0.451 3.967 -0.401 1 98.62 114 VAL A N 1
ATOM 866 C CA . VAL A 1 114 ? -0.907 3.598 -0.017 1 98.62 114 VAL A CA 1
ATOM 867 C C . VAL A 1 114 ? -1.172 4.027 1.425 1 98.62 114 VAL A C 1
ATOM 869 O O . VAL A 1 114 ? -0.376 3.738 2.32 1 98.62 114 VAL A O 1
ATOM 872 N N . PHE A 1 115 ? -2.287 4.715 1.604 1 97.75 115 PHE A N 1
ATOM 873 C CA . PHE A 1 115 ? -2.758 5.133 2.92 1 97.75 115 PHE A CA 1
ATOM 874 C C . PHE A 1 115 ? -3.959 4.305 3.354 1 97.75 115 PHE A C 1
ATOM 876 O O . PHE A 1 115 ? -4.953 4.215 2.631 1 97.75 115 PHE A O 1
ATOM 883 N N . MET A 1 116 ? -3.855 3.682 4.469 1 98.69 116 MET A N 1
ATOM 884 C CA . MET A 1 116 ? -4.945 2.93 5.09 1 98.69 116 MET A CA 1
ATOM 885 C C . MET A 1 116 ? -5.402 3.604 6.379 1 98.69 116 MET A C 1
ATOM 887 O O . MET A 1 116 ? -4.609 3.795 7.301 1 98.69 116 MET A O 1
ATOM 891 N N . SER A 1 117 ? -6.668 3.93 6.41 1 98.19 117 SER A N 1
ATOM 892 C CA . SER A 1 117 ? -7.176 4.734 7.516 1 98.19 117 SER A CA 1
ATOM 893 C C . SER A 1 117 ? -8.32 4.031 8.234 1 98.19 117 SER A C 1
ATOM 895 O O . SER A 1 117 ? -9.086 3.291 7.609 1 98.19 117 SER A O 1
ATOM 897 N N . GLN A 1 118 ? -8.375 4.273 9.5 1 98.62 118 GLN A N 1
ATOM 898 C CA . GLN A 1 118 ? -9.469 3.834 10.352 1 98.62 118 GLN A CA 1
ATOM 899 C C . GLN A 1 118 ? -10.156 5.02 11.016 1 98.62 118 GLN A C 1
ATOM 901 O O . GLN A 1 118 ? -9.492 5.961 11.461 1 98.62 118 GLN A O 1
ATOM 906 N N . PHE A 1 119 ? -11.5 4.902 11.195 1 98.25 119 PHE A N 1
ATOM 907 C CA . PHE A 1 119 ? -12.281 6.02 11.703 1 98.25 119 PHE A CA 1
ATOM 908 C C . PHE A 1 119 ? -13.188 5.578 12.844 1 98.25 119 PHE A C 1
ATOM 910 O O . PHE A 1 119 ? -13.375 4.379 13.062 1 98.25 119 PHE A O 1
ATOM 917 N N . THR A 1 120 ? -13.688 6.578 13.555 1 98.12 120 THR A N 1
ATOM 918 C CA . THR A 1 120 ? -14.711 6.34 14.57 1 98.12 120 THR A CA 1
ATOM 919 C C . THR A 1 120 ? -16 5.844 13.922 1 98.12 120 THR A C 1
ATOM 921 O O . THR A 1 120 ? -16.141 5.855 12.703 1 98.12 120 THR A O 1
ATOM 924 N N . ASP A 1 121 ? -16.969 5.477 14.727 1 97.62 121 ASP A N 1
ATOM 925 C CA . ASP A 1 121 ? -18.203 4.836 14.289 1 97.62 121 ASP A CA 1
ATOM 926 C C . ASP A 1 121 ? -19 5.762 13.367 1 97.62 121 ASP A C 1
ATOM 928 O O . ASP A 1 121 ? -19.719 5.293 12.484 1 97.62 121 ASP A O 1
ATOM 932 N N . ASP A 1 122 ? -18.859 7 13.555 1 97.56 122 ASP A N 1
ATOM 933 C CA . ASP A 1 122 ? -19.641 7.922 12.727 1 97.56 122 ASP A CA 1
ATOM 934 C C . ASP A 1 122 ? -18.859 8.305 11.461 1 97.56 122 ASP A C 1
ATOM 936 O O . ASP A 1 122 ? -19.359 9.094 10.648 1 97.56 122 ASP A O 1
ATOM 940 N N . GLY A 1 123 ? -17.594 7.84 11.281 1 97.62 123 GLY A N 1
ATOM 941 C CA . GLY A 1 123 ? -16.828 8.016 10.07 1 97.62 123 GLY A CA 1
ATOM 942 C C . GLY A 1 123 ? -16.156 9.375 9.984 1 97.62 123 GLY A C 1
ATOM 943 O O . GLY A 1 123 ? -15.539 9.703 8.969 1 97.62 123 GLY A O 1
ATOM 944 N N . LYS A 1 124 ? -16.156 10.172 11.109 1 97.12 124 LYS A N 1
ATOM 945 C CA . LYS A 1 124 ? -15.75 11.57 10.984 1 97.12 124 LYS A CA 1
ATOM 946 C C . LYS A 1 124 ? -14.352 11.789 11.547 1 97.12 124 LYS A C 1
ATOM 948 O O . LYS A 1 124 ? -13.688 12.773 11.219 1 97.12 124 LYS A O 1
ATOM 953 N N . THR A 1 125 ? -13.953 10.875 12.438 1 97.56 125 THR A N 1
ATOM 954 C CA . THR A 1 125 ? -12.727 11.102 13.18 1 97.56 125 THR A CA 1
ATOM 955 C C . THR A 1 125 ? -11.695 10.023 12.859 1 97.56 125 THR A C 1
ATOM 957 O O . THR A 1 125 ? -12.008 8.828 12.891 1 97.56 125 THR A O 1
ATOM 960 N N . LEU A 1 126 ? -10.477 10.492 12.539 1 97.25 126 LEU A N 1
ATOM 961 C CA . LEU A 1 126 ? -9.367 9.586 12.25 1 97.25 126 LEU A CA 1
ATOM 962 C C . LEU A 1 126 ? -8.828 8.961 13.539 1 97.25 126 LEU A C 1
ATOM 964 O O . LEU A 1 126 ? -8.555 9.672 14.508 1 97.25 126 LEU A O 1
ATOM 968 N N . LEU A 1 127 ? -8.695 7.656 13.539 1 97.94 127 LEU A N 1
ATOM 969 C CA . LEU A 1 127 ? -8.109 6.93 14.664 1 97.94 127 LEU A CA 1
ATOM 970 C C . LEU A 1 127 ? -6.688 6.484 14.336 1 97.94 127 LEU A C 1
ATOM 972 O O . LEU A 1 127 ? -5.836 6.414 15.227 1 97.94 127 LEU A O 1
ATOM 976 N N . ARG A 1 128 ? -6.473 6.18 13.062 1 97.81 128 ARG A N 1
ATOM 977 C CA . ARG A 1 128 ? -5.215 5.555 12.664 1 97.81 128 ARG A CA 1
ATOM 978 C C . ARG A 1 128 ? -4.977 5.707 11.164 1 97.81 128 ARG A C 1
ATOM 980 O O . ARG A 1 128 ? -5.914 5.617 10.367 1 97.81 128 ARG A O 1
ATOM 987 N N . VAL A 1 129 ? -3.715 5.938 10.781 1 97.38 129 VAL A N 1
ATOM 988 C CA . VAL A 1 129 ? -3.283 5.863 9.391 1 97.38 129 VAL A CA 1
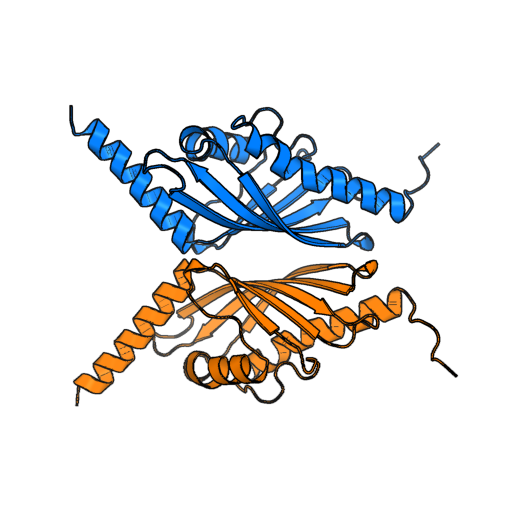ATOM 989 C C . VAL A 1 129 ? -2.031 4.992 9.281 1 97.38 129 VAL A C 1
ATOM 991 O O . VAL A 1 129 ? -1.071 5.184 10.031 1 97.38 129 VAL A O 1
ATOM 994 N N . ASP A 1 130 ? -2.07 4.02 8.469 1 98.38 130 ASP A N 1
ATOM 995 C CA . ASP A 1 130 ? -0.898 3.295 7.984 1 98.38 130 ASP A CA 1
ATOM 996 C C . ASP A 1 130 ? -0.541 3.711 6.562 1 98.38 130 ASP A C 1
ATOM 998 O O . ASP A 1 130 ? -1.393 3.686 5.668 1 98.38 130 ASP 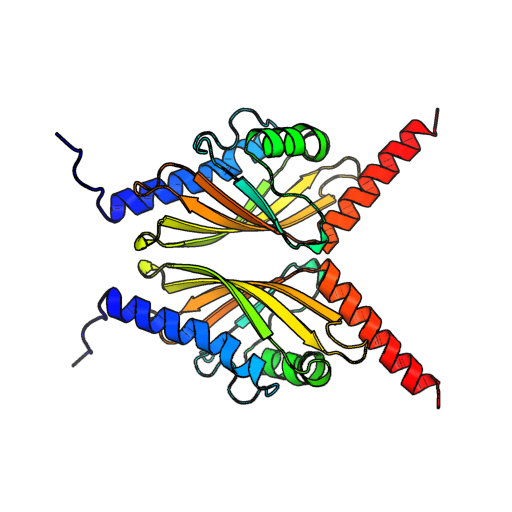A O 1
ATOM 1002 N N . GLU A 1 131 ? 0.672 4.125 6.363 1 97.75 131 GLU A N 1
ATOM 1003 C CA . GLU A 1 131 ? 1.196 4.48 5.051 1 97.75 131 GLU A CA 1
ATOM 1004 C C . GLU A 1 131 ? 2.295 3.514 4.613 1 97.75 131 GLU A C 1
ATOM 1006 O O . GLU A 1 131 ? 3.336 3.416 5.266 1 97.75 131 GLU A O 1
ATOM 1011 N N . LEU A 1 132 ? 2.082 2.781 3.627 1 98.69 132 LEU A N 1
ATOM 1012 C CA . LEU A 1 132 ? 3.152 2.041 2.967 1 98.69 132 LEU A CA 1
ATOM 1013 C C . LEU A 1 132 ? 3.648 2.787 1.733 1 98.69 132 LEU A C 1
ATOM 1015 O O . LEU A 1 132 ? 2.885 3.02 0.793 1 98.69 132 LEU A O 1
ATOM 1019 N N . LEU A 1 133 ? 4.906 3.178 1.734 1 98 133 LEU A N 1
ATOM 1020 C CA . LEU A 1 133 ? 5.414 4.008 0.646 1 98 133 LEU A CA 1
ATOM 1021 C C . LEU A 1 133 ? 6.555 3.305 -0.084 1 98 133 LEU A C 1
ATOM 1023 O O . LEU A 1 133 ? 7.004 2.236 0.339 1 98 133 LEU A O 1
ATOM 1027 N N . ASP A 1 134 ? 6.969 3.838 -1.213 1 98.12 134 ASP A N 1
ATOM 1028 C CA . ASP A 1 134 ? 8.141 3.393 -1.964 1 98.12 134 ASP A CA 1
ATOM 1029 C C . ASP A 1 134 ? 9.422 3.602 -1.158 1 98.12 134 ASP A C 1
ATOM 1031 O O . ASP A 1 134 ? 10.039 4.668 -1.229 1 98.12 134 ASP A O 1
ATOM 1035 N N . SER A 1 135 ? 9.789 2.525 -0.492 1 97.56 135 SER A N 1
ATOM 1036 C CA . SER A 1 135 ? 10.891 2.623 0.467 1 97.56 135 SER A CA 1
ATOM 1037 C C . SER A 1 135 ? 12.219 2.873 -0.238 1 97.56 135 SER A C 1
ATOM 1039 O O . SER A 1 135 ? 13.086 3.566 0.294 1 97.56 135 SER A O 1
ATOM 1041 N N . ALA A 1 136 ? 12.398 2.301 -1.384 1 96.62 136 ALA A N 1
ATOM 1042 C CA . ALA A 1 136 ? 13.648 2.516 -2.111 1 96.62 136 ALA A CA 1
ATOM 1043 C C . ALA A 1 136 ? 13.82 3.986 -2.48 1 96.62 136 ALA A C 1
ATOM 1045 O O . ALA A 1 136 ? 14.875 4.574 -2.248 1 96.62 136 ALA A O 1
ATOM 1046 N N . PHE A 1 137 ? 12.781 4.512 -3.006 1 97.06 137 PHE A N 1
ATOM 1047 C CA . PHE A 1 137 ? 12.836 5.922 -3.361 1 97.06 137 PHE A CA 1
ATOM 1048 C C . PHE A 1 137 ? 13.062 6.785 -2.125 1 97.06 137 PHE A C 1
ATOM 1050 O O . PHE A 1 137 ? 13.922 7.672 -2.129 1 97.06 137 PHE A O 1
ATOM 1057 N N . TYR A 1 138 ? 12.258 6.566 -1.088 1 96.69 138 TYR A N 1
ATOM 1058 C CA . TYR A 1 138 ? 12.312 7.387 0.117 1 96.69 138 TYR A CA 1
ATOM 1059 C C . TYR A 1 138 ? 13.719 7.367 0.72 1 96.69 138 TYR A C 1
ATOM 1061 O O . TYR A 1 138 ? 14.273 8.422 1.038 1 96.69 138 TYR A O 1
ATOM 1069 N N . LYS A 1 139 ? 14.305 6.223 0.845 1 96 139 LYS A N 1
ATOM 1070 C CA . LYS A 1 139 ? 15.633 6.086 1.437 1 96 139 LYS A CA 1
ATOM 1071 C C . LYS A 1 139 ? 16.688 6.801 0.593 1 96 139 LYS A C 1
ATOM 1073 O O . LYS A 1 139 ? 17.547 7.496 1.129 1 96 139 LYS A O 1
ATOM 1078 N N . ASP A 1 140 ? 16.578 6.609 -0.688 1 96.19 140 ASP A N 1
ATOM 1079 C CA . ASP A 1 140 ? 17.516 7.273 -1.586 1 96.19 140 ASP A CA 1
ATOM 1080 C C . ASP A 1 140 ? 17.391 8.797 -1.491 1 96.19 140 ASP A C 1
ATOM 1082 O O . ASP A 1 140 ? 18.391 9.508 -1.418 1 96.19 140 ASP A O 1
ATOM 1086 N N . PHE A 1 141 ? 16.141 9.281 -1.485 1 96.75 141 PHE A N 1
ATOM 1087 C CA . PHE A 1 141 ? 15.875 10.711 -1.396 1 96.75 141 PHE A CA 1
ATOM 1088 C C . PHE A 1 141 ? 16.438 11.289 -0.104 1 96.75 141 PHE A C 1
ATOM 1090 O O . PHE A 1 141 ? 17.156 12.297 -0.127 1 96.75 141 PHE A O 1
ATOM 1097 N N . MET A 1 142 ? 16.125 10.633 0.968 1 95.75 142 MET A N 1
ATOM 1098 C CA . MET A 1 142 ? 16.562 11.133 2.264 1 95.75 142 MET A CA 1
ATOM 1099 C C . MET A 1 142 ? 18.078 11.141 2.352 1 95.75 142 MET A C 1
ATOM 1101 O O . MET A 1 142 ? 18.672 12.062 2.914 1 95.75 142 MET A O 1
ATOM 1105 N N . ALA A 1 143 ? 18.719 10.156 1.829 1 96.12 143 ALA A N 1
ATOM 1106 C CA . ALA A 1 143 ? 20.172 10.094 1.82 1 96.12 143 ALA A CA 1
ATOM 1107 C C . ALA A 1 143 ? 20.766 11.258 1.027 1 96.12 143 ALA A C 1
ATOM 1109 O O . ALA A 1 143 ? 21.734 11.891 1.465 1 96.12 143 ALA A O 1
ATOM 1110 N N . LYS A 1 144 ? 20.203 11.539 -0.085 1 97.31 144 LYS A N 1
ATOM 1111 C CA . LYS A 1 144 ? 20.688 12.617 -0.942 1 97.31 144 LYS A CA 1
ATOM 1112 C C . LYS A 1 144 ? 20.484 13.977 -0.287 1 97.31 144 LYS A C 1
ATOM 1114 O O . LYS A 1 144 ? 21.344 14.852 -0.383 1 97.31 144 LYS A O 1
ATOM 1119 N N . ILE A 1 145 ? 19.344 14.133 0.287 1 96.69 145 ILE A N 1
ATOM 1120 C CA . ILE A 1 145 ? 19.047 15.383 0.97 1 96.69 145 ILE A CA 1
ATOM 1121 C C . ILE A 1 145 ? 20.031 15.594 2.113 1 96.69 145 ILE A C 1
ATOM 1123 O O . ILE A 1 145 ? 20.547 16.703 2.305 1 96.69 145 ILE A O 1
ATOM 1127 N N . GLU A 1 146 ? 20.344 14.547 2.869 1 94.81 146 GLU A N 1
ATOM 1128 C CA . GLU A 1 146 ? 21.328 14.625 3.949 1 94.81 146 GLU A CA 1
ATOM 1129 C C . GLU A 1 146 ? 22.719 14.953 3.408 1 94.81 146 GLU A C 1
ATOM 1131 O O . GLU A 1 146 ? 23.453 15.727 4.02 1 94.81 146 GLU A O 1
ATOM 1136 N N . GLY A 1 147 ? 22.969 14.375 2.348 1 94.38 147 GLY A N 1
ATOM 1137 C CA . GLY A 1 147 ? 24.234 14.68 1.709 1 94.38 147 GLY A CA 1
ATOM 1138 C C . GLY A 1 147 ? 24.375 16.141 1.311 1 94.38 147 GLY A C 1
ATOM 1139 O O . GLY A 1 147 ? 25.438 16.734 1.495 1 94.38 147 GLY A O 1
ATOM 1140 N N . LEU A 1 148 ? 23.375 16.703 0.765 1 94.56 148 LEU A N 1
ATOM 1141 C CA . LEU A 1 148 ? 23.375 18.109 0.379 1 94.56 148 LEU A CA 1
ATOM 1142 C C . LEU A 1 148 ? 23.562 19 1.596 1 94.56 148 LEU A C 1
ATOM 1144 O O . LEU A 1 148 ? 24.281 20 1.528 1 94.56 148 LEU A O 1
ATOM 1148 N N . LYS A 1 149 ? 22.969 18.641 2.648 1 90.94 149 LYS A N 1
ATOM 1149 C CA . LYS A 1 149 ? 23.078 19.422 3.871 1 90.94 149 LYS A CA 1
ATOM 1150 C C . LYS A 1 149 ? 24.5 19.391 4.426 1 90.94 149 LYS A C 1
ATOM 1152 O O . LYS A 1 149 ? 25.016 20.391 4.918 1 90.94 149 LYS A O 1
ATOM 1157 N N . GLN A 1 150 ? 25.078 18.281 4.305 1 91.19 150 GLN A N 1
ATOM 1158 C CA . GLN A 1 150 ? 26.453 18.141 4.777 1 91.19 150 GLN A CA 1
ATOM 1159 C C . GLN A 1 150 ? 27.406 18.938 3.908 1 91.19 150 GLN A C 1
ATOM 1161 O O . GLN A 1 150 ? 28.359 19.531 4.418 1 91.19 150 GLN A O 1
ATOM 1166 N N . GLN A 1 151 ? 27.203 18.844 2.707 1 89.44 151 GLN A N 1
ATOM 1167 C CA . GLN A 1 151 ? 28.047 19.594 1.792 1 89.44 151 GLN A CA 1
ATOM 1168 C C . GLN A 1 151 ? 27.922 21.094 2.049 1 89.44 151 GLN A C 1
ATOM 1170 O O . GLN A 1 151 ? 28.922 21.828 2.027 1 89.44 151 GLN A O 1
ATOM 1175 N N . LYS A 1 152 ? 26.859 21.531 2.195 1 86.12 152 LYS A N 1
ATOM 1176 C CA . LYS A 1 152 ? 26.625 22.938 2.457 1 86.12 152 LYS A CA 1
ATOM 1177 C C . LYS A 1 152 ? 27.234 23.359 3.793 1 86.12 152 LYS A C 1
ATOM 1179 O O . LYS A 1 152 ? 27.75 24.469 3.928 1 86.12 152 LYS A O 1
ATOM 1184 N N . ALA A 1 153 ? 27.234 22.453 4.656 1 83.62 153 ALA A N 1
ATOM 1185 C CA . ALA A 1 153 ? 27.812 22.719 5.969 1 83.62 153 ALA A CA 1
ATOM 1186 C C . ALA A 1 153 ? 29.328 22.641 5.922 1 83.62 153 ALA A C 1
ATOM 1188 O O . ALA A 1 153 ? 30.031 23.375 6.633 1 83.62 153 ALA A O 1
ATOM 1189 N N . GLY A 1 154 ? 29.797 21.641 5.289 1 75.75 154 GLY A N 1
ATOM 1190 C CA . GLY A 1 154 ? 31.234 21.516 5.168 1 75.75 154 GLY A CA 1
ATOM 1191 C C . GLY A 1 154 ? 31.844 22.531 4.234 1 75.75 154 GLY A C 1
ATOM 1192 O O . GLY A 1 154 ? 33.062 22.781 4.273 1 75.75 154 GLY A O 1
ATOM 1193 N N . GLY A 1 155 ? 31.125 22.859 3.246 1 59.81 155 GLY A N 1
ATOM 1194 C CA . GLY A 1 155 ? 31.641 23.906 2.373 1 59.81 155 GLY A CA 1
ATOM 1195 C C . GLY A 1 155 ? 31.562 25.281 2.99 1 59.81 155 GLY A C 1
ATOM 1196 O O . GLY A 1 155 ? 31.688 26.297 2.285 1 59.81 155 GLY A O 1
ATOM 1197 N N . VAL A 1 156 ? 31.844 25.562 4.18 1 44.69 156 VAL A N 1
ATOM 1198 C CA . VAL A 1 156 ? 32.125 26.859 4.773 1 44.69 156 VAL A CA 1
ATOM 1199 C C . VAL A 1 156 ? 33.469 27.391 4.262 1 44.69 156 VAL A C 1
ATOM 1201 O O . VAL A 1 156 ? 34.406 26.625 4.055 1 44.69 156 VAL A O 1
ATOM 1204 N N . MET B 1 1 ? -34.094 -17.234 -16.312 1 42.81 1 MET B N 1
ATOM 1205 C CA . MET B 1 1 ? -34.406 -16.391 -15.164 1 42.81 1 MET B CA 1
ATOM 1206 C C . MET B 1 1 ? -33.156 -15.781 -14.562 1 42.81 1 MET B C 1
ATOM 1208 O O . MET B 1 1 ? -32.219 -16.5 -14.242 1 42.81 1 MET B O 1
ATOM 1212 N N . SER B 1 2 ? -32.812 -14.531 -14.797 1 53.69 2 SER B N 1
ATOM 1213 C CA . SER B 1 2 ? -31.562 -13.891 -14.406 1 53.69 2 SER B CA 1
ATOM 1214 C C . SER B 1 2 ? -31.391 -13.91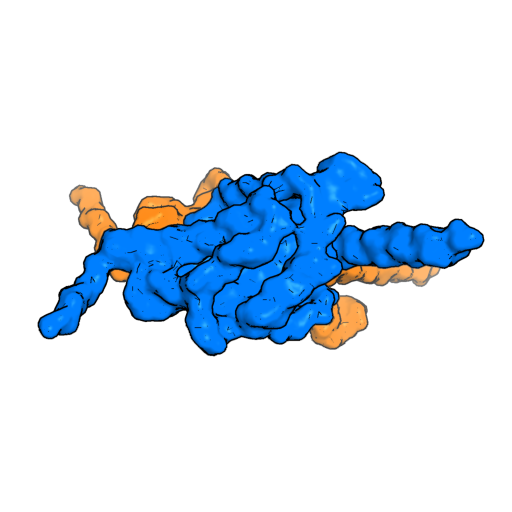4 -12.891 1 53.69 2 SER B C 1
ATOM 1216 O O . SER B 1 2 ? -32.344 -13.711 -12.141 1 53.69 2 SER B O 1
ATOM 1218 N N . SER B 1 3 ? -30.625 -14.773 -12.375 1 60.84 3 SER B N 1
ATOM 1219 C CA . SER B 1 3 ? -30.375 -14.875 -10.938 1 60.84 3 SER B CA 1
ATOM 1220 C C . SER B 1 3 ? -30.422 -13.5 -10.273 1 60.84 3 SER B C 1
ATOM 1222 O O . SER B 1 3 ? -29.953 -12.516 -10.844 1 60.84 3 SER B O 1
ATOM 1224 N N . PRO B 1 4 ? -31.391 -13.297 -9.367 1 78.69 4 PRO B N 1
ATOM 1225 C CA . PRO B 1 4 ? -31.484 -12.016 -8.672 1 78.69 4 PRO B CA 1
ATOM 1226 C C . PRO B 1 4 ? -30.109 -11.43 -8.352 1 78.69 4 PRO B C 1
ATOM 1228 O O . PRO B 1 4 ? -29.125 -12.172 -8.211 1 78.69 4 PRO B O 1
ATOM 1231 N N . ALA B 1 5 ? -30.109 -10.18 -8.523 1 86.75 5 ALA B N 1
ATOM 1232 C CA . ALA B 1 5 ? -28.875 -9.469 -8.18 1 86.75 5 ALA B CA 1
ATOM 1233 C C . ALA B 1 5 ? -28.406 -9.828 -6.773 1 86.75 5 ALA B C 1
ATOM 1235 O O . ALA B 1 5 ? -29.219 -9.977 -5.859 1 86.75 5 ALA B O 1
ATOM 1236 N N . PRO B 1 6 ? -27.203 -10.133 -6.574 1 90.81 6 PRO B N 1
ATOM 1237 C CA . PRO B 1 6 ? -26.688 -10.484 -5.246 1 90.81 6 PRO B CA 1
ATOM 1238 C C . PRO B 1 6 ? -26.969 -9.406 -4.203 1 90.81 6 PRO B C 1
ATOM 1240 O O . PRO B 1 6 ? -26.984 -8.219 -4.527 1 90.81 6 PRO B O 1
ATOM 1243 N N . THR B 1 7 ? -27.25 -9.891 -3.041 1 94.19 7 THR B N 1
ATOM 1244 C CA . THR B 1 7 ? -27.391 -8.977 -1.914 1 94.19 7 THR B CA 1
ATOM 1245 C C . THR B 1 7 ? -26.031 -8.406 -1.516 1 94.19 7 THR B C 1
ATOM 1247 O O . THR B 1 7 ? -24.984 -8.883 -1.971 1 94.19 7 THR B O 1
ATOM 1250 N N . HIS B 1 8 ? -26.078 -7.422 -0.677 1 94.56 8 HIS B N 1
ATOM 1251 C CA . HIS B 1 8 ? -24.844 -6.832 -0.164 1 94.56 8 HIS B CA 1
ATOM 1252 C C . HIS B 1 8 ? -23.984 -7.875 0.538 1 94.56 8 HIS B C 1
ATOM 1254 O O . HIS B 1 8 ? -22.781 -7.945 0.306 1 94.56 8 HIS B O 1
ATOM 1260 N N . ASP B 1 9 ? -24.625 -8.695 1.353 1 95.56 9 ASP B N 1
ATOM 1261 C CA . ASP B 1 9 ? -23.906 -9.711 2.107 1 95.56 9 ASP B CA 1
ATOM 1262 C C . ASP B 1 9 ? -23.297 -10.758 1.174 1 95.56 9 ASP B C 1
ATOM 1264 O O . ASP B 1 9 ? -22.188 -11.25 1.418 1 95.56 9 ASP B O 1
ATOM 1268 N N . GLN B 1 10 ? -24.031 -11.109 0.188 1 97 10 GLN B N 1
ATOM 1269 C CA . GLN B 1 10 ? -23.531 -12.062 -0.791 1 97 10 GLN B CA 1
ATOM 1270 C C . GLN B 1 10 ? -22.328 -11.492 -1.549 1 97 10 GLN B C 1
ATOM 1272 O O . GLN B 1 10 ? -21.344 -12.203 -1.789 1 97 10 GLN B O 1
ATOM 1277 N N . LEU B 1 11 ? -22.438 -10.242 -1.94 1 97.62 11 LEU B N 1
ATOM 1278 C CA . LEU B 1 11 ? -21.344 -9.586 -2.637 1 97.62 11 LEU B CA 1
ATOM 1279 C C . LEU B 1 11 ? -20.094 -9.531 -1.758 1 97.62 11 LEU B C 1
ATOM 1281 O O . LEU B 1 11 ? -18.984 -9.805 -2.225 1 97.62 11 LEU B O 1
ATOM 1285 N N . LEU B 1 12 ? -20.281 -9.195 -0.514 1 97.94 12 LEU B N 1
ATOM 1286 C CA . LEU B 1 12 ? -19.156 -9.156 0.413 1 97.94 12 LEU B CA 1
ATOM 1287 C C . LEU B 1 12 ? -18.5 -10.531 0.521 1 97.94 12 LEU B C 1
ATOM 1289 O O . LEU B 1 12 ? -17.266 -10.641 0.461 1 97.94 12 LEU B O 1
ATOM 1293 N N . SER B 1 13 ? -19.297 -11.516 0.645 1 97.94 13 SER B N 1
ATOM 1294 C CA . SER B 1 13 ? -18.781 -12.875 0.734 1 97.94 13 SER B CA 1
ATOM 1295 C C . SER B 1 13 ? -18 -13.258 -0.521 1 97.94 13 SER B C 1
ATOM 1297 O O . SER B 1 13 ? -16.922 -13.852 -0.436 1 97.94 13 SER B O 1
ATOM 1299 N N . ASN B 1 14 ? -18.562 -12.945 -1.657 1 97.88 14 ASN B N 1
ATOM 1300 C CA . ASN B 1 14 ? -17.891 -13.219 -2.924 1 97.88 14 ASN B CA 1
ATOM 1301 C C . ASN B 1 14 ? -16.547 -12.516 -3.012 1 97.88 14 ASN B C 1
ATOM 1303 O O . ASN B 1 14 ? -15.547 -13.133 -3.393 1 97.88 14 ASN B O 1
ATOM 1307 N N . ILE B 1 15 ? -16.5 -11.25 -2.645 1 97.88 15 ILE B N 1
ATOM 1308 C CA . ILE B 1 15 ? -15.281 -10.453 -2.74 1 97.88 15 ILE B CA 1
ATOM 1309 C C . ILE B 1 15 ? -14.234 -11 -1.778 1 97.88 15 ILE B C 1
ATOM 1311 O O . ILE B 1 15 ? -13.062 -11.125 -2.139 1 97.88 15 ILE B O 1
ATOM 1315 N N . LYS B 1 16 ? -14.648 -11.352 -0.597 1 96.81 16 LYS B N 1
ATOM 1316 C CA . LYS B 1 16 ? -13.719 -11.914 0.379 1 96.81 16 LYS B CA 1
ATOM 1317 C C . LYS B 1 16 ? -13.117 -13.219 -0.125 1 96.81 16 LYS B C 1
ATOM 1319 O O . LYS B 1 16 ? -11.898 -13.414 -0.044 1 96.81 16 LYS B O 1
ATOM 1324 N N . ALA B 1 17 ? -13.938 -14.047 -0.643 1 94.69 17 ALA B N 1
ATOM 1325 C CA . ALA B 1 17 ? -13.469 -15.328 -1.162 1 94.69 17 ALA B CA 1
ATOM 1326 C C . ALA B 1 17 ? -12.523 -15.133 -2.338 1 94.69 17 ALA B C 1
ATOM 1328 O O . ALA B 1 17 ? -11.477 -15.789 -2.418 1 94.69 17 ALA B O 1
ATOM 1329 N N . ALA B 1 18 ? -12.891 -14.266 -3.24 1 94.44 18 ALA B N 1
ATOM 1330 C CA . ALA B 1 18 ? -12.047 -13.992 -4.402 1 94.44 18 ALA B CA 1
ATOM 1331 C C . ALA B 1 18 ? -10.719 -13.367 -3.988 1 94.44 18 ALA B C 1
ATOM 1333 O O . ALA B 1 18 ? -9.672 -13.703 -4.543 1 94.44 18 ALA B O 1
ATOM 1334 N N . THR B 1 19 ? -10.734 -12.484 -3.02 1 94.31 19 THR B N 1
ATOM 1335 C CA . THR B 1 19 ? -9.523 -11.859 -2.502 1 94.31 19 THR B CA 1
ATOM 1336 C C . THR B 1 19 ? -8.578 -12.914 -1.927 1 94.31 19 THR B C 1
ATOM 1338 O O . THR B 1 19 ? -7.379 -12.898 -2.215 1 94.31 19 THR B O 1
ATOM 1341 N N . LYS B 1 20 ? -9.086 -13.781 -1.163 1 87.94 20 LYS B N 1
ATOM 1342 C CA . LYS B 1 20 ? -8.281 -14.797 -0.492 1 87.94 20 LYS B CA 1
ATOM 1343 C C . LYS B 1 20 ? -7.629 -15.734 -1.502 1 87.94 20 LYS B C 1
ATOM 1345 O O . LYS B 1 20 ? -6.535 -16.25 -1.258 1 87.94 20 LYS B O 1
ATOM 1350 N N . SER B 1 21 ? -8.25 -15.922 -2.609 1 83.69 21 SER B N 1
ATOM 1351 C CA . SER B 1 21 ? -7.73 -16.828 -3.623 1 83.69 21 SER B CA 1
ATOM 1352 C C . SER B 1 21 ? -6.398 -16.344 -4.176 1 83.69 21 SER B C 1
ATOM 1354 O O . SER B 1 21 ? -5.613 -17.125 -4.719 1 83.69 21 SER B O 1
ATOM 1356 N N . VAL B 1 22 ? -6.137 -15.07 -4.078 1 83.25 22 VAL B N 1
ATOM 1357 C CA . VAL B 1 22 ? -4.879 -14.492 -4.543 1 83.25 22 VAL B CA 1
ATOM 1358 C C . VAL B 1 22 ? -3.719 -15.039 -3.713 1 83.25 22 VAL B C 1
ATOM 1360 O O . VAL B 1 22 ? -2.615 -15.234 -4.23 1 83.25 22 VAL B O 1
ATOM 1363 N N . PHE B 1 23 ? -3.902 -15.391 -2.494 1 80.62 23 PHE B N 1
ATOM 1364 C CA . PHE B 1 23 ? -2.838 -15.695 -1.543 1 80.62 23 PHE B CA 1
ATOM 1365 C C . PHE B 1 23 ? -2.736 -17.188 -1.298 1 80.62 23 PHE B C 1
ATOM 1367 O O . PHE B 1 23 ? -1.714 -17.688 -0.811 1 80.62 23 PHE B O 1
ATOM 1374 N N . GLU B 1 24 ? -3.809 -17.922 -1.503 1 73.12 24 GLU B N 1
ATOM 1375 C CA . GLU B 1 24 ? -3.885 -19.344 -1.137 1 73.12 24 GLU B CA 1
ATOM 1376 C C . GLU B 1 24 ? -2.756 -20.141 -1.784 1 73.12 24 GLU B C 1
ATOM 1378 O O . GLU B 1 24 ? -2.186 -21.031 -1.159 1 73.12 24 GLU B O 1
ATOM 1383 N N . ALA B 1 25 ? -2.344 -19.797 -2.941 1 63.59 25 ALA B N 1
ATOM 1384 C CA . ALA B 1 25 ? -1.366 -20.641 -3.617 1 63.59 25 ALA B CA 1
ATOM 1385 C C . ALA B 1 25 ? 0.056 -20.281 -3.197 1 63.59 25 ALA B C 1
ATOM 1387 O O . ALA B 1 25 ? 0.988 -21.062 -3.41 1 63.59 25 ALA B O 1
ATOM 1388 N N . PHE B 1 26 ? 0.218 -19.156 -2.527 1 67.31 26 PHE B N 1
ATOM 1389 C CA . PHE B 1 26 ? 1.567 -18.766 -2.143 1 67.31 26 PHE B CA 1
ATOM 1390 C C . PHE B 1 26 ? 2.133 -19.703 -1.093 1 67.31 26 PHE B C 1
ATOM 1392 O O . PHE B 1 26 ? 3.33 -20 -1.089 1 67.31 26 PHE B O 1
ATOM 1399 N N . HIS B 1 27 ? 1.223 -20.281 -0.303 1 64.5 27 HIS B N 1
ATOM 1400 C CA . HIS B 1 27 ? 1.667 -21.172 0.763 1 64.5 27 HIS B CA 1
ATOM 1401 C C . HIS B 1 27 ? 2.195 -22.484 0.197 1 64.5 27 HIS B C 1
ATOM 1403 O O . HIS B 1 27 ? 3.068 -23.109 0.797 1 64.5 27 HIS B O 1
ATOM 1409 N N . ALA B 1 28 ? 1.667 -22.766 -0.88 1 57.94 28 ALA B N 1
ATOM 1410 C CA . ALA B 1 28 ? 1.994 -24.094 -1.394 1 57.94 28 ALA B CA 1
ATOM 1411 C C . ALA B 1 28 ? 3.262 -24.047 -2.242 1 57.94 28 ALA B C 1
ATOM 1413 O O . ALA B 1 28 ? 3.771 -25.094 -2.654 1 57.94 28 ALA B O 1
ATOM 1414 N N . GLY B 1 29 ? 3.891 -23 -2.24 1 57.5 29 GLY B N 1
ATOM 1415 C CA . GLY B 1 29 ? 5.059 -22.922 -3.105 1 57.5 29 GLY B CA 1
ATOM 1416 C C . GLY B 1 29 ? 4.746 -23.25 -4.555 1 57.5 29 GLY B C 1
ATOM 1417 O O . GLY B 1 29 ? 5.656 -23.438 -5.363 1 57.5 29 GLY B O 1
ATOM 1418 N N . SER B 1 30 ? 3.545 -23.609 -4.82 1 62.59 30 SER B N 1
ATOM 1419 C CA . SER B 1 30 ? 3.186 -23.984 -6.184 1 62.59 30 SER B CA 1
ATOM 1420 C C . SER B 1 30 ? 2.348 -22.891 -6.848 1 62.59 30 SER B C 1
ATOM 1422 O O . SER B 1 30 ? 1.653 -22.141 -6.168 1 62.59 30 SER B O 1
ATOM 1424 N N . THR B 1 31 ? 2.73 -22.641 -8.086 1 65.5 31 THR B N 1
ATOM 1425 C CA . THR B 1 31 ? 1.908 -21.734 -8.875 1 65.5 31 THR B CA 1
ATOM 1426 C C . THR B 1 31 ? 0.604 -22.406 -9.289 1 65.5 31 THR B C 1
ATOM 1428 O O . THR B 1 31 ? -0.307 -21.75 -9.805 1 65.5 31 THR B O 1
ATOM 1431 N N . GLU B 1 32 ? 0.622 -23.625 -9.109 1 65.81 32 GLU B N 1
ATOM 1432 C CA . GLU B 1 32 ? -0.611 -24.297 -9.492 1 65.81 32 GLU B CA 1
ATOM 1433 C C . GLU B 1 32 ? -1.801 -23.781 -8.688 1 65.81 32 GLU B C 1
ATOM 1435 O O . GLU B 1 32 ? -1.739 -23.703 -7.457 1 65.81 32 GLU B O 1
ATOM 1440 N N . GLY B 1 33 ? -2.727 -23.141 -9.453 1 72.44 33 GLY B N 1
ATOM 1441 C CA . GLY B 1 33 ? -3.949 -22.734 -8.766 1 72.44 33 GLY B CA 1
ATOM 1442 C C . GLY B 1 33 ? -3.967 -21.281 -8.375 1 72.44 33 GLY B C 1
ATOM 1443 O O . GLY B 1 33 ? -4.918 -20.797 -7.754 1 72.44 33 GLY B O 1
ATOM 1444 N N . LEU B 1 34 ? -2.838 -20.641 -8.742 1 77.19 34 LEU B N 1
ATOM 1445 C CA . LEU B 1 34 ? -2.857 -19.219 -8.414 1 77.19 34 LEU B CA 1
ATOM 1446 C C . LEU B 1 34 ? -3.828 -18.469 -9.312 1 77.19 34 LEU B C 1
ATOM 1448 O O . LEU B 1 34 ? -3.932 -18.766 -10.508 1 77.19 34 LEU B O 1
ATOM 1452 N N . LEU B 1 35 ? -4.543 -17.625 -8.742 1 87.19 35 LEU B N 1
ATOM 1453 C CA . LEU B 1 35 ? -5.48 -16.719 -9.398 1 87.19 35 LEU B CA 1
ATOM 1454 C C . LEU B 1 35 ? -6.52 -17.5 -10.195 1 87.19 35 LEU B C 1
ATOM 1456 O O . LEU B 1 35 ? -6.746 -17.203 -11.375 1 87.19 35 LEU B O 1
ATOM 1460 N N . PRO B 1 36 ? -7.16 -18.484 -9.531 1 84.38 36 PRO B N 1
ATOM 1461 C CA . PRO B 1 36 ? -8.125 -19.312 -10.25 1 84.38 36 PRO B CA 1
ATOM 1462 C C . PRO B 1 36 ? -9.336 -18.531 -10.742 1 84.38 36 PRO B C 1
ATOM 1464 O O . PRO B 1 36 ? -10.016 -18.969 -11.68 1 84.38 36 PRO B O 1
ATOM 1467 N N . ASN B 1 37 ? -9.531 -17.391 -10.25 1 91.81 37 ASN B N 1
ATOM 1468 C CA . ASN B 1 37 ? -10.734 -16.625 -10.578 1 91.81 37 ASN B CA 1
ATOM 1469 C C . ASN B 1 37 ? -10.406 -15.391 -11.406 1 91.81 37 ASN B C 1
ATOM 1471 O O . ASN B 1 37 ? -11.188 -14.438 -11.453 1 91.81 37 ASN B O 1
ATOM 1475 N N . ALA B 1 38 ? -9.305 -15.406 -11.977 1 94.31 38 ALA B N 1
ATOM 1476 C CA . ALA B 1 38 ? -8.938 -14.266 -12.812 1 94.31 38 ALA B CA 1
ATOM 1477 C C . ALA B 1 38 ? -9.688 -14.289 -14.141 1 94.31 38 ALA B C 1
ATOM 1479 O O . ALA B 1 38 ? -9.875 -15.352 -14.734 1 94.31 38 ALA B O 1
ATOM 1480 N N . SER B 1 39 ? -10.086 -13.156 -14.617 1 96.31 39 SER B N 1
ATOM 1481 C CA . SER B 1 39 ? -10.727 -13.031 -15.922 1 96.31 39 SER B CA 1
ATOM 1482 C C . SER B 1 39 ? -9.719 -13.203 -17.047 1 96.31 39 SER B C 1
ATOM 1484 O O . SER B 1 39 ? -8.508 -13.188 -16.812 1 96.31 39 SER B O 1
ATOM 1486 N N . ASP B 1 40 ? -10.195 -13.219 -18.281 1 94.31 40 ASP B N 1
ATOM 1487 C CA . ASP B 1 40 ? -9.336 -13.328 -19.453 1 94.31 40 ASP B CA 1
ATOM 1488 C C . ASP B 1 40 ? -8.539 -12.047 -19.672 1 94.31 40 ASP B C 1
ATOM 1490 O O . ASP B 1 40 ? -7.441 -12.086 -20.234 1 94.31 40 ASP B O 1
ATOM 1494 N N . SER B 1 41 ? -9.109 -10.922 -19.172 1 95.38 41 SER B N 1
ATOM 1495 C CA . SER B 1 41 ? -8.461 -9.633 -19.375 1 95.38 41 SER B CA 1
ATOM 1496 C C . SER B 1 41 ? -7.727 -9.18 -18.109 1 95.38 41 SER B C 1
ATOM 1498 O O . SER B 1 41 ? -7.367 -8.008 -17.984 1 95.38 41 SER B O 1
ATOM 1500 N N . PHE B 1 42 ? -7.516 -10.109 -17.266 1 96.81 42 PHE B N 1
ATOM 1501 C CA . PHE B 1 42 ? -6.883 -9.828 -15.984 1 96.81 42 PHE B CA 1
ATOM 1502 C C . PHE B 1 42 ? -5.512 -9.188 -16.188 1 96.81 42 PHE B C 1
ATOM 1504 O O . PHE B 1 42 ? -4.766 -9.578 -17.094 1 96.81 42 PHE B O 1
ATOM 1511 N N . ALA B 1 43 ? -5.195 -8.258 -15.32 1 97.44 43 ALA B N 1
ATOM 1512 C CA . ALA B 1 43 ? -3.867 -7.652 -15.312 1 97.44 43 ALA B CA 1
ATOM 1513 C C . ALA B 1 43 ? -3.338 -7.516 -13.883 1 97.44 43 ALA B C 1
ATOM 1515 O O . ALA B 1 43 ? -4.094 -7.199 -12.969 1 97.44 43 ALA B O 1
ATOM 1516 N N . TYR B 1 44 ? -2.031 -7.727 -13.75 1 96.69 44 TYR B N 1
ATOM 1517 C CA . TYR B 1 44 ? -1.31 -7.594 -12.484 1 96.69 44 TYR B CA 1
ATOM 1518 C C . TYR B 1 44 ? -0.237 -6.516 -12.586 1 96.69 44 TYR B C 1
ATOM 1520 O O . TYR B 1 44 ? 0.564 -6.512 -13.523 1 96.69 44 TYR B O 1
ATOM 1528 N N . TYR B 1 45 ? -0.266 -5.617 -11.633 1 97.75 45 TYR B N 1
ATOM 1529 C CA . TYR B 1 45 ? 0.714 -4.539 -11.562 1 97.75 45 TYR B CA 1
ATOM 1530 C C . TYR B 1 45 ? 1.503 -4.598 -10.266 1 97.75 45 TYR B C 1
ATOM 1532 O O . TYR B 1 45 ? 0.92 -4.695 -9.18 1 97.75 45 TYR B O 1
ATOM 1540 N N . ILE B 1 46 ? 2.787 -4.555 -10.375 1 97.56 46 ILE B N 1
ATOM 1541 C CA . ILE B 1 46 ? 3.629 -4.406 -9.195 1 97.56 46 ILE B CA 1
ATOM 1542 C C . ILE B 1 46 ? 4.188 -2.988 -9.133 1 97.56 46 ILE B C 1
ATOM 1544 O O . ILE B 1 46 ? 4.766 -2.498 -10.109 1 97.56 46 ILE B O 1
ATOM 1548 N N . HIS B 1 47 ? 3.836 -2.484 -8.047 1 98.12 47 HIS B N 1
ATOM 1549 C CA . HIS B 1 47 ? 4.312 -1.147 -7.707 1 98.12 47 HIS B CA 1
ATOM 1550 C C . HIS B 1 47 ? 5.32 -1.195 -6.566 1 98.12 47 HIS B C 1
ATOM 1552 O O . HIS B 1 47 ? 5.383 -2.178 -5.824 1 98.12 47 HIS B O 1
ATOM 1558 N N . PRO B 1 48 ? 6.152 -0.074 -6.371 1 97.56 48 PRO B N 1
ATOM 1559 C CA . PRO B 1 48 ? 6.18 1.177 -7.133 1 97.56 48 PRO B CA 1
ATOM 1560 C C . PRO B 1 48 ? 6.883 1.033 -8.477 1 97.56 48 PRO B C 1
ATOM 1562 O O . PRO B 1 48 ? 7.457 -0.018 -8.773 1 97.56 48 PRO B O 1
ATOM 1565 N N . ALA B 1 49 ? 6.789 2.076 -9.273 1 90.75 49 ALA B N 1
ATOM 1566 C CA . ALA B 1 49 ? 7.418 2.088 -10.594 1 90.75 49 ALA B CA 1
ATOM 1567 C C . ALA B 1 49 ? 8.922 1.851 -10.484 1 90.75 49 ALA B C 1
ATOM 1569 O O . ALA B 1 49 ? 9.539 1.329 -11.414 1 90.75 49 ALA B O 1
ATOM 1570 N N . SER B 1 50 ? 9.508 2.107 -9.391 1 89.12 50 SER B N 1
ATOM 1571 C CA . SER B 1 50 ? 10.945 1.999 -9.18 1 89.12 50 SER B CA 1
ATOM 1572 C C . SER B 1 50 ? 11.406 0.545 -9.227 1 89.12 50 SER B C 1
ATOM 1574 O O . SER B 1 50 ? 12.594 0.268 -9.375 1 89.12 50 SER B O 1
ATOM 1576 N N . VAL B 1 51 ? 10.5 -0.421 -9.039 1 93.62 51 VAL B N 1
ATOM 1577 C CA . VAL B 1 51 ? 10.891 -1.825 -9.125 1 93.62 51 VAL B CA 1
ATOM 1578 C C . VAL B 1 51 ? 11.008 -2.236 -10.594 1 93.62 51 VAL B C 1
ATOM 1580 O O . VAL B 1 51 ? 11.562 -3.291 -10.906 1 93.62 51 VAL B O 1
ATOM 1583 N N . ASN B 1 52 ? 10.5 -1.491 -11.492 1 91.94 52 ASN B N 1
ATOM 1584 C CA . ASN B 1 52 ? 10.703 -1.599 -12.93 1 91.94 52 ASN B CA 1
ATOM 1585 C C . ASN B 1 52 ? 10.211 -2.941 -13.469 1 91.94 52 ASN B C 1
ATOM 1587 O O . ASN B 1 52 ? 10.93 -3.619 -14.203 1 91.94 52 ASN B O 1
ATOM 1591 N N . LEU B 1 53 ? 9.078 -3.396 -13.008 1 95.12 53 LEU B N 1
ATOM 1592 C CA . LEU B 1 53 ? 8.406 -4.559 -13.578 1 95.12 53 LEU B CA 1
ATOM 1593 C C . LEU B 1 53 ? 7.23 -4.137 -14.445 1 95.12 53 LEU B C 1
ATOM 1595 O O . LEU B 1 53 ? 6.473 -3.234 -14.078 1 95.12 53 LEU B O 1
ATOM 1599 N N . PRO B 1 54 ? 7.117 -4.656 -15.617 1 96.06 54 PRO B N 1
ATOM 1600 C CA . PRO B 1 54 ? 5.996 -4.309 -16.5 1 96.06 54 PRO B CA 1
ATOM 1601 C C . PRO B 1 54 ? 4.668 -4.887 -16.016 1 96.06 54 PRO B C 1
ATOM 1603 O O . PRO B 1 54 ? 4.652 -5.793 -15.172 1 96.06 54 PRO B O 1
ATOM 1606 N N . PRO B 1 55 ? 3.521 -4.289 -16.5 1 97.38 55 PRO B N 1
ATOM 1607 C CA . PRO B 1 55 ? 2.254 -4.98 -16.266 1 97.38 55 PRO B CA 1
ATOM 1608 C C . PRO B 1 55 ? 2.248 -6.406 -16.797 1 97.38 55 PRO B C 1
ATOM 1610 O O . PRO B 1 55 ? 2.871 -6.688 -17.828 1 97.38 55 PRO B O 1
ATOM 1613 N N . MET B 1 56 ? 1.504 -7.32 -16.094 1 96.81 56 MET B N 1
ATOM 1614 C CA . MET B 1 56 ? 1.497 -8.734 -16.469 1 96.81 56 MET B CA 1
ATOM 1615 C C . MET B 1 56 ? 0.073 -9.234 -16.688 1 96.81 56 MET B C 1
ATOM 1617 O O . MET B 1 56 ? -0.835 -8.875 -15.93 1 96.81 56 MET B O 1
ATOM 1621 N N . THR B 1 57 ? -0.078 -10.039 -17.688 1 96.12 57 THR B N 1
ATOM 1622 C CA . THR B 1 57 ? -1.262 -10.883 -17.766 1 96.12 57 THR B CA 1
ATOM 1623 C C . THR B 1 57 ? -1.233 -11.969 -16.703 1 96.12 57 THR B C 1
ATOM 1625 O O . THR B 1 57 ? -0.255 -12.094 -15.961 1 96.12 57 THR B O 1
ATOM 1628 N N . ARG B 1 58 ? -2.303 -12.695 -16.641 1 92.88 58 ARG B N 1
ATOM 1629 C CA . ARG B 1 58 ? -2.299 -13.82 -15.711 1 92.88 58 ARG B CA 1
ATOM 1630 C C . ARG B 1 58 ? -1.152 -14.781 -16.016 1 92.88 58 ARG B C 1
ATOM 1632 O O . ARG B 1 58 ? -0.41 -15.18 -15.117 1 92.88 58 ARG B O 1
ATOM 1639 N N . ALA B 1 59 ? -1.021 -15.117 -17.266 1 92.56 59 ALA B N 1
ATOM 1640 C CA . ALA B 1 59 ? 0.045 -16.031 -17.672 1 92.56 59 ALA B CA 1
ATOM 1641 C C . ALA B 1 59 ? 1.418 -15.453 -17.344 1 92.56 59 ALA B C 1
ATOM 1643 O O . ALA B 1 59 ? 2.305 -16.172 -16.875 1 92.56 59 ALA B O 1
ATOM 1644 N N . GLY B 1 60 ? 1.609 -14.188 -17.578 1 93 60 GLY B N 1
ATOM 1645 C CA . GLY B 1 60 ? 2.863 -13.523 -17.266 1 93 60 GLY B CA 1
ATOM 1646 C C . GLY B 1 60 ? 3.188 -13.539 -15.773 1 93 60 GLY B C 1
ATOM 1647 O O . GLY B 1 60 ? 4.332 -13.773 -15.391 1 93 60 GLY B O 1
ATOM 1648 N N . PHE B 1 61 ? 2.23 -13.297 -15 1 93.06 61 PHE B N 1
ATOM 1649 C CA . PHE B 1 61 ? 2.42 -13.312 -13.555 1 93.06 61 PHE B CA 1
ATOM 1650 C C . PHE B 1 61 ? 2.822 -14.703 -13.078 1 93.06 61 PHE B C 1
ATOM 1652 O O . PHE B 1 61 ? 3.748 -14.852 -12.273 1 93.06 61 PHE B O 1
ATOM 1659 N N . LEU B 1 62 ? 2.104 -15.688 -13.555 1 88.94 62 LEU B N 1
ATOM 1660 C CA . LEU B 1 62 ? 2.414 -17.062 -13.164 1 88.94 62 LEU B CA 1
ATOM 1661 C C . LEU B 1 62 ? 3.84 -17.422 -13.562 1 88.94 62 LEU B C 1
ATOM 1663 O O . LEU B 1 62 ? 4.555 -18.078 -12.805 1 88.94 62 LEU B O 1
ATOM 1667 N N . GLU B 1 63 ? 4.242 -17 -14.695 1 91 63 GLU B N 1
ATOM 1668 C CA . GLU B 1 63 ? 5.605 -17.25 -15.156 1 91 63 GLU B CA 1
ATOM 1669 C C . GLU B 1 63 ? 6.625 -16.531 -14.273 1 91 63 GLU B C 1
ATOM 1671 O O . GLU B 1 63 ? 7.625 -17.125 -13.867 1 91 63 GLU B O 1
ATOM 1676 N N . PHE B 1 64 ? 6.371 -15.305 -14.008 1 91.38 64 PHE B N 1
ATOM 1677 C CA . PHE B 1 64 ? 7.234 -14.523 -13.133 1 91.38 64 PHE B CA 1
ATOM 1678 C C . PHE B 1 64 ? 7.387 -15.203 -11.773 1 91.38 64 PHE B C 1
ATOM 1680 O O . PHE B 1 64 ? 8.5 -15.367 -11.273 1 91.38 64 PHE B O 1
ATOM 1687 N N . TRP B 1 65 ? 6.266 -15.594 -11.219 1 89.38 65 TRP B N 1
ATOM 1688 C CA . TRP B 1 65 ? 6.285 -16.234 -9.906 1 89.38 65 TRP B CA 1
ATOM 1689 C C . TRP B 1 65 ? 7.043 -17.562 -9.969 1 89.38 65 TRP B C 1
ATOM 1691 O O . TRP B 1 65 ? 7.875 -17.844 -9.109 1 89.38 65 TRP B O 1
ATOM 1701 N N . ALA B 1 66 ? 6.785 -18.328 -10.945 1 87.19 66 ALA B N 1
ATOM 1702 C CA . ALA B 1 66 ? 7.371 -19.672 -11.062 1 87.19 66 ALA B CA 1
ATOM 1703 C C . ALA B 1 66 ? 8.883 -19.594 -11.273 1 87.19 66 ALA B C 1
ATOM 1705 O O . ALA B 1 66 ? 9.625 -20.438 -10.797 1 87.19 66 ALA B O 1
ATOM 1706 N N . THR B 1 67 ? 9.328 -18.547 -11.945 1 89.38 67 THR B N 1
ATOM 1707 C CA . THR B 1 67 ? 10.727 -18.531 -12.367 1 89.38 67 THR B CA 1
ATOM 1708 C C . THR B 1 67 ? 11.562 -17.656 -11.445 1 89.38 67 THR B C 1
ATOM 1710 O O . THR B 1 67 ? 12.734 -17.938 -11.203 1 89.38 67 THR B O 1
ATOM 1713 N N . SER B 1 68 ? 10.906 -16.672 -10.898 1 89.06 68 SER B N 1
ATOM 1714 C CA . SER B 1 68 ? 11.719 -15.672 -10.219 1 89.06 68 SER B CA 1
ATOM 1715 C C . SER B 1 68 ? 11.469 -15.688 -8.711 1 89.06 68 SER B C 1
ATOM 1717 O O . SER B 1 68 ? 12.312 -15.234 -7.934 1 89.06 68 SER B O 1
ATOM 1719 N N . MET B 1 69 ? 10.281 -16.203 -8.305 1 90 69 MET B N 1
ATOM 1720 C CA . MET B 1 69 ? 9.938 -16.094 -6.891 1 90 69 MET B CA 1
ATOM 1721 C C . MET B 1 69 ? 9.906 -17.469 -6.227 1 90 69 MET B C 1
ATOM 1723 O O . MET B 1 69 ? 10.711 -17.75 -5.336 1 90 69 MET B O 1
ATOM 1727 N N . ALA B 1 70 ? 9.148 -18.359 -6.707 1 87.75 70 ALA B N 1
ATOM 1728 C CA . ALA B 1 70 ? 8.852 -19.625 -6.062 1 87.75 70 ALA B CA 1
ATOM 1729 C C . ALA B 1 70 ? 10.133 -20.422 -5.812 1 87.75 70 ALA B C 1
ATOM 1731 O O . ALA B 1 70 ? 10.328 -20.969 -4.723 1 87.75 70 ALA B O 1
ATOM 1732 N N . PRO B 1 71 ? 11.102 -20.422 -6.707 1 89.12 71 PRO B N 1
ATOM 1733 C CA . PRO B 1 71 ? 12.305 -21.25 -6.496 1 89.12 71 PRO B CA 1
ATOM 1734 C C . PRO B 1 71 ? 13.164 -20.734 -5.344 1 89.12 71 PRO B C 1
ATOM 1736 O O . PRO B 1 71 ? 14.031 -21.453 -4.852 1 89.12 71 PRO B O 1
ATOM 1739 N N . ASN B 1 72 ? 12.906 -19.578 -4.953 1 92.06 72 ASN B N 1
ATOM 1740 C CA . ASN B 1 72 ? 13.773 -18.938 -3.967 1 92.06 72 ASN B CA 1
ATOM 1741 C C . ASN B 1 72 ? 13.094 -18.844 -2.602 1 92.06 72 ASN B C 1
ATOM 1743 O O . ASN B 1 72 ? 13.68 -18.328 -1.647 1 92.06 72 ASN B O 1
ATOM 1747 N N . LEU B 1 73 ? 11.852 -19.328 -2.531 1 91.69 73 LEU B N 1
ATOM 1748 C CA . LEU B 1 73 ? 11.086 -19.188 -1.297 1 91.69 73 LEU B CA 1
ATOM 1749 C C . LEU B 1 73 ? 10.625 -20.547 -0.782 1 91.69 73 LEU B C 1
ATOM 1751 O O . LEU B 1 73 ? 10.078 -21.344 -1.541 1 91.69 73 LEU B O 1
ATOM 1755 N N . SER B 1 74 ? 10.859 -20.797 0.458 1 91.06 74 SER B N 1
ATOM 1756 C CA . SER B 1 74 ? 10.297 -21.953 1.154 1 91.06 74 SER B CA 1
ATOM 1757 C C . SER B 1 74 ? 9.766 -21.578 2.529 1 91.06 74 SER B C 1
ATOM 1759 O O . SER B 1 74 ? 10.203 -20.578 3.109 1 91.06 74 SER B O 1
ATOM 1761 N N . ASN B 1 75 ? 8.688 -22.328 3.043 1 90.5 75 ASN B N 1
ATOM 1762 C CA . ASN B 1 75 ? 8.062 -22.016 4.32 1 90.5 75 ASN B CA 1
ATOM 1763 C C . ASN B 1 75 ? 7.477 -20.609 4.336 1 90.5 75 ASN B C 1
ATOM 1765 O O . ASN B 1 75 ? 7.715 -19.844 5.273 1 90.5 75 ASN B O 1
ATOM 1769 N N . PHE B 1 76 ? 6.906 -20.297 3.301 1 90.62 76 PHE B N 1
ATOM 1770 C CA . PHE B 1 76 ? 6.316 -18.984 3.123 1 90.62 76 PHE B CA 1
ATOM 1771 C C . PHE B 1 76 ? 5.109 -18.797 4.039 1 90.62 76 PHE B C 1
ATOM 1773 O O . PHE B 1 76 ? 4.246 -19.672 4.113 1 90.62 76 PHE B O 1
ATOM 1780 N N . THR B 1 77 ? 5.086 -17.703 4.738 1 89.75 77 THR B N 1
ATOM 1781 C CA . THR B 1 77 ? 3.959 -17.359 5.594 1 89.75 77 THR B CA 1
ATOM 1782 C C . THR B 1 77 ? 3.562 -15.891 5.391 1 89.75 77 THR B C 1
ATOM 1784 O O . THR B 1 77 ? 4.426 -15.031 5.191 1 89.75 77 THR B O 1
ATOM 1787 N N . ALA B 1 78 ? 2.277 -15.695 5.398 1 90.56 78 ALA B N 1
ATOM 1788 C CA . ALA B 1 78 ? 1.746 -14.336 5.32 1 90.56 78 ALA B CA 1
ATOM 1789 C C . ALA B 1 78 ? 0.951 -13.984 6.574 1 90.56 78 ALA B C 1
ATOM 1791 O O . ALA B 1 78 ? 0.198 -14.812 7.09 1 90.56 78 ALA B O 1
ATOM 1792 N N . GLU B 1 79 ? 1.199 -12.867 7.098 1 93.44 79 GLU B N 1
ATOM 1793 C CA . GLU B 1 79 ? 0.399 -12.281 8.164 1 93.44 79 GLU B CA 1
ATOM 1794 C C . GLU B 1 79 ? -0.439 -11.117 7.652 1 93.44 79 GLU B C 1
ATOM 1796 O O . GLU B 1 79 ? 0.101 -10.141 7.129 1 93.44 79 GLU B O 1
ATOM 1801 N N . PHE B 1 80 ? -1.708 -11.25 7.809 1 94.75 80 PHE B N 1
ATOM 1802 C CA . PHE B 1 80 ? -2.627 -10.227 7.328 1 94.75 80 PHE B CA 1
ATOM 1803 C C . PHE B 1 80 ? -2.871 -9.172 8.398 1 94.75 80 PHE B C 1
ATOM 1805 O O . PHE B 1 80 ? -3.307 -9.492 9.508 1 94.75 80 PHE B O 1
ATOM 1812 N N . HIS B 1 81 ? -2.652 -7.938 8.047 1 96.88 81 HIS B N 1
ATOM 1813 C CA . HIS B 1 81 ? -2.738 -6.859 9.023 1 96.88 81 HIS B CA 1
ATOM 1814 C C . HIS B 1 81 ? -4.043 -6.082 8.875 1 96.88 81 HIS B C 1
ATOM 1816 O O . HIS B 1 81 ? -4.684 -5.734 9.875 1 96.88 81 HIS B O 1
ATOM 1822 N N . THR B 1 82 ? -4.32 -5.703 7.68 1 97.12 82 THR B N 1
ATOM 1823 C CA . THR B 1 82 ? -5.508 -4.906 7.387 1 97.12 82 THR B CA 1
ATOM 1824 C C . THR B 1 82 ? -6.215 -5.426 6.141 1 97.12 82 THR B C 1
ATOM 1826 O O . THR B 1 82 ? -5.566 -5.75 5.141 1 97.12 82 THR B O 1
ATOM 1829 N N . GLU B 1 83 ? -7.527 -5.531 6.246 1 97.69 83 GLU B N 1
ATOM 1830 C CA . GLU B 1 83 ? -8.391 -5.816 5.105 1 97.69 83 GLU B CA 1
ATOM 1831 C C . GLU B 1 83 ? -9.492 -4.77 4.969 1 97.69 83 GLU B C 1
ATOM 1833 O O . GLU B 1 83 ? -10.117 -4.391 5.961 1 97.69 83 GLU B O 1
ATOM 1838 N N . VAL B 1 84 ? -9.648 -4.285 3.766 1 98.69 84 VAL B N 1
ATOM 1839 C CA . VAL B 1 84 ? -10.664 -3.287 3.445 1 98.69 84 VAL B CA 1
ATOM 1840 C C . VAL B 1 84 ? -11.492 -3.76 2.256 1 98.69 84 VAL B C 1
ATOM 1842 O O . VAL B 1 84 ? -10.945 -4.113 1.209 1 98.69 84 VAL B O 1
ATOM 1845 N N . TYR B 1 85 ? -12.844 -3.752 2.424 1 98.62 85 TYR B N 1
ATOM 1846 C CA . TYR B 1 85 ? -13.742 -4.219 1.373 1 98.62 85 TYR B CA 1
ATOM 1847 C C . TYR B 1 85 ? -14.75 -3.141 0.998 1 98.62 85 TYR B C 1
ATOM 1849 O O . TYR B 1 85 ? -15.547 -2.713 1.833 1 98.62 85 TYR B O 1
ATOM 1857 N N . ASP B 1 86 ? -14.734 -2.697 -0.218 1 98.69 86 ASP B N 1
ATOM 1858 C CA . ASP B 1 86 ? -15.68 -1.776 -0.835 1 98.69 86 ASP B CA 1
ATOM 1859 C C . ASP B 1 86 ? -16.703 -2.529 -1.687 1 98.69 86 ASP B C 1
ATOM 1861 O O . ASP B 1 86 ? -16.516 -2.699 -2.893 1 98.69 86 ASP B O 1
ATOM 1865 N N . VAL B 1 87 ? -17.75 -2.924 -1.024 1 97.94 87 VAL B N 1
ATOM 1866 C CA . VAL B 1 87 ? -18.734 -3.809 -1.646 1 97.94 87 VAL B CA 1
ATOM 1867 C C . VAL B 1 87 ? -19.406 -3.092 -2.812 1 97.94 87 VAL B C 1
ATOM 1869 O O . VAL B 1 87 ? -19.578 -3.668 -3.889 1 97.94 87 VAL B O 1
ATOM 1872 N N . GLU B 1 88 ? -19.688 -1.836 -2.637 1 96.12 88 GLU B N 1
ATOM 1873 C CA . GLU B 1 88 ? -20.406 -1.072 -3.65 1 96.12 88 GLU B CA 1
ATOM 1874 C C . GLU B 1 88 ? -19.609 -0.978 -4.945 1 96.12 88 GLU B C 1
ATOM 1876 O O . GLU B 1 88 ? -20.172 -0.998 -6.039 1 96.12 88 GLU B O 1
ATOM 1881 N N . ASN B 1 89 ? -18.328 -0.919 -4.824 1 98.06 89 ASN B N 1
ATOM 1882 C CA . ASN B 1 89 ? -17.5 -0.718 -6.008 1 98.06 89 ASN B CA 1
ATOM 1883 C C . ASN B 1 89 ? -16.703 -1.971 -6.355 1 98.06 89 ASN B C 1
ATOM 1885 O O . ASN B 1 89 ? -15.836 -1.939 -7.238 1 98.06 89 ASN B O 1
ATOM 1889 N N . ARG B 1 90 ? -16.891 -3.057 -5.715 1 98.38 90 ARG B N 1
ATOM 1890 C CA . ARG B 1 90 ? -16.266 -4.355 -5.961 1 98.38 90 ARG B CA 1
ATOM 1891 C C . ARG B 1 90 ? -14.75 -4.262 -5.895 1 98.38 90 ARG B C 1
ATOM 1893 O O . ARG B 1 90 ? -14.055 -4.703 -6.812 1 98.38 90 ARG B O 1
ATOM 1900 N N . LYS B 1 91 ? -14.289 -3.721 -4.777 1 98.69 91 LYS B N 1
ATOM 1901 C CA . LYS B 1 91 ? -12.852 -3.576 -4.562 1 98.69 91 LYS B CA 1
ATOM 1902 C C . LYS B 1 91 ? -12.445 -4.109 -3.195 1 98.69 91 LYS B C 1
ATOM 1904 O O . LYS B 1 91 ? -13.266 -4.188 -2.279 1 98.69 91 LYS B O 1
ATOM 1909 N N . SER B 1 92 ? -11.203 -4.48 -3.086 1 98.56 92 SER B N 1
ATOM 1910 C CA . SER B 1 92 ? -10.609 -4.844 -1.804 1 98.56 92 SER B CA 1
ATOM 1911 C C . SER B 1 92 ? -9.172 -4.352 -1.7 1 98.56 92 SER B C 1
ATOM 1913 O O . SER B 1 92 ? -8.523 -4.09 -2.717 1 98.56 92 SER B O 1
ATOM 1915 N N . THR B 1 93 ? -8.727 -4.184 -0.541 1 98.69 93 THR B N 1
ATOM 1916 C CA . THR B 1 93 ? -7.324 -3.959 -0.223 1 98.69 93 THR B CA 1
ATOM 1917 C C . THR B 1 93 ? -6.883 -4.844 0.94 1 98.69 93 THR B C 1
ATOM 1919 O O . THR B 1 93 ? -7.609 -4.988 1.926 1 98.69 93 THR B O 1
ATOM 1922 N N . VAL B 1 94 ? -5.734 -5.43 0.816 1 97.94 94 VAL B N 1
ATOM 1923 C CA . VAL B 1 94 ? -5.137 -6.242 1.869 1 97.94 94 VAL B CA 1
ATOM 1924 C C . VAL B 1 94 ? -3.699 -5.789 2.117 1 97.94 94 VAL B C 1
ATOM 1926 O O . VAL B 1 94 ? -2.9 -5.699 1.182 1 97.94 94 VAL B O 1
ATOM 1929 N N . TYR B 1 95 ? -3.404 -5.43 3.275 1 98.44 95 TYR B N 1
ATOM 1930 C CA . TYR B 1 95 ? -2.041 -5.188 3.734 1 98.44 95 TYR B CA 1
ATOM 1931 C C . TYR B 1 95 ? -1.504 -6.387 4.508 1 98.44 95 TYR B C 1
ATOM 1933 O O . TYR B 1 95 ? -2.123 -6.836 5.473 1 98.44 95 TYR B O 1
ATOM 1941 N N . LEU B 1 96 ? -0.365 -6.895 4.074 1 96.69 96 LEU B N 1
ATOM 1942 C CA . LEU B 1 96 ? 0.19 -8.078 4.723 1 96.69 96 LEU B CA 1
ATOM 1943 C C . LEU B 1 96 ? 1.711 -7.992 4.797 1 96.69 96 LEU B C 1
ATOM 1945 O O . LEU B 1 96 ? 2.326 -7.184 4.098 1 96.69 96 LEU B O 1
ATOM 1949 N N . SER B 1 97 ? 2.25 -8.758 5.684 1 96.12 97 SER B N 1
ATOM 1950 C CA . SER B 1 97 ? 3.672 -9.078 5.715 1 96.12 97 SER B CA 1
ATOM 1951 C C . SER B 1 97 ? 3.908 -10.562 5.426 1 96.12 97 SER B C 1
ATOM 1953 O O . SER B 1 97 ? 3.07 -11.398 5.75 1 96.12 97 SER B O 1
ATOM 1955 N N . SER B 1 98 ? 5 -10.789 4.766 1 94.06 98 SER B N 1
ATOM 1956 C CA . SER B 1 98 ? 5.355 -12.172 4.457 1 94.06 98 SER B CA 1
ATOM 1957 C C . SER B 1 98 ? 6.777 -12.492 4.902 1 94.06 98 SER B C 1
ATOM 1959 O O . SER B 1 98 ? 7.645 -11.617 4.902 1 94.06 98 SER B O 1
ATOM 1961 N N . THR B 1 99 ? 6.945 -13.773 5.27 1 94.44 99 THR B N 1
ATOM 1962 C CA . THR B 1 99 ? 8.25 -14.312 5.625 1 94.44 99 THR B CA 1
ATOM 1963 C C . THR B 1 99 ? 8.5 -15.648 4.93 1 94.44 99 THR B C 1
ATOM 1965 O O . THR B 1 99 ? 7.547 -16.359 4.586 1 94.44 99 THR B O 1
ATOM 1968 N N . ALA B 1 100 ? 9.734 -15.906 4.715 1 94.38 100 ALA B N 1
ATOM 1969 C CA . ALA B 1 100 ? 10.133 -17.172 4.109 1 94.38 100 ALA B CA 1
ATOM 1970 C C . ALA B 1 100 ? 11.625 -17.422 4.301 1 94.38 100 ALA B C 1
ATOM 1972 O O . ALA B 1 100 ? 12.375 -16.516 4.672 1 94.38 100 ALA B O 1
ATOM 1973 N N . ASP B 1 101 ? 11.977 -18.703 4.164 1 96 101 ASP B N 1
ATOM 1974 C CA . ASP B 1 101 ? 13.383 -19.062 3.979 1 96 101 ASP B CA 1
ATOM 1975 C C . ASP B 1 101 ? 13.805 -18.859 2.527 1 96 101 ASP B C 1
ATOM 1977 O O . ASP B 1 101 ? 13 -19 1.609 1 96 101 ASP B O 1
ATOM 1981 N N . THR B 1 102 ? 15.109 -18.531 2.365 1 96 102 THR B N 1
ATOM 1982 C CA . THR B 1 102 ? 15.664 -18.344 1.026 1 96 102 THR B CA 1
ATOM 1983 C C . THR B 1 102 ? 17.047 -18.969 0.925 1 96 102 THR B C 1
ATOM 1985 O O . THR B 1 102 ? 17.578 -19.469 1.918 1 96 102 THR B O 1
ATOM 1988 N N . PRO B 1 103 ? 17.656 -18.938 -0.224 1 96.94 103 PRO B N 1
ATOM 1989 C CA . PRO B 1 103 ? 19.031 -19.406 -0.356 1 96.94 103 PRO B CA 1
ATOM 1990 C C . PRO B 1 103 ? 20.031 -18.562 0.431 1 96.94 103 PRO B C 1
ATOM 1992 O O . PRO B 1 103 ? 21.172 -18.969 0.621 1 96.94 103 PRO B O 1
ATOM 1995 N N . LEU B 1 104 ? 19.656 -17.484 0.92 1 97.44 104 LEU B N 1
ATOM 1996 C CA . LEU B 1 104 ? 20.5 -16.609 1.727 1 97.44 104 LEU B CA 1
ATOM 1997 C C . LEU B 1 104 ? 20.469 -17.031 3.193 1 97.44 104 LEU B C 1
ATOM 1999 O O . LEU B 1 104 ? 21.25 -16.516 4.004 1 97.44 104 LEU B O 1
ATOM 2003 N N . GLY B 1 105 ? 19.547 -17.875 3.547 1 97.38 105 GLY B N 1
ATOM 2004 C CA . GLY B 1 105 ? 19.406 -18.359 4.91 1 97.38 105 GLY B CA 1
ATOM 2005 C C . GLY B 1 105 ? 17.969 -18.297 5.41 1 97.38 105 GLY B C 1
ATOM 2006 O O . GLY B 1 105 ? 17.109 -17.703 4.762 1 97.38 105 GLY B O 1
ATOM 2007 N N . PRO B 1 106 ? 17.672 -18.938 6.586 1 97.38 106 PRO B N 1
ATOM 2008 C CA . PRO B 1 106 ? 16.328 -18.953 7.168 1 97.38 106 PRO B CA 1
ATOM 2009 C C . PRO B 1 106 ? 15.844 -17.547 7.547 1 97.38 106 PRO B C 1
ATOM 2011 O O . PRO B 1 106 ? 16.609 -16.766 8.125 1 97.38 106 PRO B O 1
ATOM 2014 N N . GLY B 1 107 ? 14.633 -17.266 7.141 1 96.56 107 GLY B N 1
ATOM 2015 C CA . GLY B 1 107 ? 14.008 -16.031 7.578 1 96.56 107 GLY B CA 1
ATOM 2016 C C . GLY B 1 107 ? 14.531 -14.812 6.848 1 96.56 107 GLY B C 1
ATOM 2017 O O . GLY B 1 107 ? 14.352 -13.68 7.312 1 96.56 107 GLY B O 1
ATOM 2018 N N . THR B 1 108 ? 15.109 -15.039 5.672 1 97.38 108 THR B N 1
ATOM 2019 C CA . THR B 1 108 ? 15.781 -13.922 5.02 1 97.38 108 THR B CA 1
ATOM 2020 C C . THR B 1 108 ? 14.852 -13.234 4.023 1 97.38 108 THR B C 1
ATOM 2022 O O . THR B 1 108 ? 15.211 -12.211 3.436 1 97.38 108 THR B O 1
ATOM 2025 N N . TRP B 1 109 ? 13.695 -13.773 3.863 1 96 109 TRP B N 1
ATOM 2026 C CA . TRP B 1 109 ? 12.625 -13.039 3.209 1 96 109 TRP B CA 1
ATOM 2027 C C . TRP B 1 109 ? 11.672 -12.43 4.238 1 96 109 TRP B C 1
ATOM 2029 O O . TRP B 1 109 ? 11.078 -13.148 5.039 1 96 109 TRP B O 1
ATOM 2039 N N . THR B 1 110 ? 11.625 -11.102 4.211 1 96.12 110 THR B N 1
ATOM 2040 C CA . THR B 1 110 ? 10.672 -10.328 4.996 1 96.12 110 THR B CA 1
ATOM 2041 C C . THR B 1 110 ? 10.086 -9.188 4.168 1 96.12 110 THR B C 1
ATOM 2043 O O . THR B 1 110 ? 10.828 -8.328 3.678 1 96.12 110 THR B O 1
ATOM 2046 N N . ASN B 1 111 ? 8.961 -9.336 3.727 1 95.88 111 ASN B N 1
ATOM 2047 C CA . ASN B 1 111 ? 8.422 -8.281 2.871 1 95.88 111 ASN B CA 1
ATOM 2048 C C . ASN B 1 111 ? 7.027 -7.859 3.32 1 95.88 111 ASN B C 1
ATOM 2050 O O . ASN B 1 111 ? 6.266 -8.672 3.846 1 95.88 111 ASN B O 1
ATOM 2054 N N . GLU B 1 112 ? 6.738 -6.59 3.141 1 98.12 112 GLU B N 1
ATOM 2055 C CA . GLU B 1 112 ? 5.402 -6.02 3.285 1 98.12 112 GLU B CA 1
ATOM 2056 C C . GLU B 1 112 ? 4.836 -5.594 1.935 1 98.12 112 GLU B C 1
ATOM 2058 O O . GLU B 1 112 ? 5.578 -5.164 1.051 1 98.12 112 GLU B O 1
ATOM 2063 N N . ALA B 1 113 ? 3.541 -5.734 1.801 1 97.75 113 ALA B N 1
ATOM 2064 C CA . ALA B 1 113 ? 2.9 -5.301 0.563 1 97.75 113 ALA B CA 1
ATOM 2065 C C . ALA B 1 113 ? 1.424 -4.988 0.79 1 97.75 113 ALA B C 1
ATOM 2067 O O . ALA B 1 113 ? 0.806 -5.52 1.715 1 97.75 113 ALA B O 1
ATOM 2068 N N . VAL B 1 114 ? 0.906 -4.113 0.016 1 98.62 114 VAL B N 1
ATOM 2069 C CA . VAL B 1 114 ? -0.531 -3.879 -0.084 1 98.62 114 VAL B CA 1
ATOM 2070 C C . VAL B 1 114 ? -1.037 -4.348 -1.446 1 98.62 114 VAL B C 1
ATOM 2072 O O . VAL B 1 114 ? -0.471 -3.988 -2.482 1 98.62 114 VAL B O 1
ATOM 2075 N N . PHE B 1 115 ? -2.098 -5.141 -1.403 1 97.75 115 PHE B N 1
ATOM 2076 C CA . PHE B 1 115 ? -2.775 -5.617 -2.602 1 97.75 115 PHE B CA 1
ATOM 2077 C C . PHE B 1 115 ? -4.117 -4.918 -2.781 1 97.75 115 PHE B C 1
ATOM 2079 O O . PHE B 1 115 ? -4.953 -4.926 -1.875 1 97.75 115 PHE B O 1
ATOM 2086 N N . MET B 1 116 ? -4.293 -4.293 -3.887 1 98.62 116 MET B N 1
ATOM 2087 C CA . MET B 1 116 ? -5.555 -3.664 -4.27 1 98.62 116 MET B CA 1
ATOM 2088 C C . MET B 1 116 ? -6.191 -4.391 -5.449 1 98.62 116 MET B C 1
ATOM 2090 O O . MET B 1 116 ? -5.582 -4.508 -6.512 1 98.62 116 MET B O 1
ATOM 2094 N N . SER B 1 117 ? -7.402 -4.844 -5.223 1 98.19 117 SER B N 1
ATOM 2095 C CA . SER B 1 117 ? -8.039 -5.707 -6.211 1 98.19 117 SER B CA 1
ATOM 2096 C C . SER B 1 117 ? -9.367 -5.129 -6.68 1 98.19 117 SER B C 1
ATOM 2098 O O . SER B 1 117 ? -10.062 -4.457 -5.91 1 98.19 117 SER B O 1
ATOM 2100 N N . GLN B 1 118 ? -9.641 -5.395 -7.91 1 98.56 118 GLN B N 1
ATOM 2101 C CA . GLN B 1 118 ? -10.93 -5.074 -8.523 1 98.56 118 GLN B CA 1
ATOM 2102 C C . GLN B 1 118 ? -11.617 -6.328 -9.055 1 98.56 118 GLN B C 1
ATOM 2104 O O . GLN B 1 118 ? -10.961 -7.203 -9.633 1 98.56 118 GLN B O 1
ATOM 2109 N N . PHE B 1 119 ? -12.969 -6.348 -8.953 1 98.25 119 PHE B N 1
ATOM 2110 C CA . PHE B 1 119 ? -13.727 -7.543 -9.305 1 98.25 119 PHE B CA 1
ATOM 2111 C C . PHE B 1 119 ? -14.875 -7.203 -10.242 1 98.25 119 PHE B C 1
ATOM 2113 O O . PHE B 1 119 ? -15.227 -6.031 -10.406 1 98.25 119 PHE B O 1
ATOM 2120 N N . THR B 1 120 ? -15.406 -8.266 -10.852 1 98.19 120 THR B N 1
ATOM 2121 C CA . THR B 1 120 ? -16.625 -8.141 -11.633 1 98.19 120 THR B CA 1
ATOM 2122 C C . THR B 1 120 ? -17.812 -7.766 -10.742 1 98.19 120 THR B C 1
ATOM 2124 O O . THR B 1 120 ? -17.703 -7.781 -9.516 1 98.19 120 THR B O 1
ATOM 2127 N N . ASP B 1 121 ? -18.938 -7.512 -11.344 1 97.62 121 ASP B N 1
ATOM 2128 C CA . ASP B 1 121 ? -20.125 -6.996 -10.664 1 97.62 121 ASP B CA 1
ATOM 2129 C C . ASP B 1 121 ? -20.625 -7.984 -9.609 1 97.62 121 ASP B C 1
ATOM 2131 O O . ASP B 1 121 ? -21.188 -7.582 -8.594 1 97.62 121 ASP B O 1
ATOM 2135 N N . ASP B 1 122 ? -20.406 -9.203 -9.82 1 97.56 122 ASP B N 1
ATOM 2136 C CA . ASP B 1 122 ? -20.906 -10.188 -8.867 1 97.56 122 ASP B CA 1
ATOM 2137 C C . ASP B 1 122 ? -19.859 -10.477 -7.789 1 97.56 122 ASP B C 1
ATOM 2139 O O . ASP B 1 122 ? -20.094 -11.297 -6.898 1 97.56 122 ASP B O 1
ATOM 2143 N N . GLY B 1 123 ? -18.641 -9.875 -7.867 1 97.62 123 GLY B N 1
ATOM 2144 C CA . GLY B 1 123 ? -17.625 -9.961 -6.832 1 97.62 123 GLY B CA 1
ATOM 2145 C C . GLY B 1 123 ? -16.812 -11.242 -6.895 1 97.62 123 GLY B C 1
ATOM 2146 O O . GLY B 1 123 ? -15.977 -11.5 -6.023 1 97.62 123 GLY B O 1
ATOM 2147 N N . LYS B 1 124 ? -16.969 -12.055 -8 1 97.12 124 LYS B N 1
ATOM 2148 C CA . LYS B 1 124 ? -16.406 -13.398 -7.973 1 97.12 124 LYS B CA 1
ATOM 2149 C C . LYS B 1 124 ? -15.125 -13.484 -8.805 1 97.12 124 LYS B C 1
ATOM 2151 O O . LYS B 1 124 ? -14.32 -14.398 -8.625 1 97.12 124 LYS B O 1
ATOM 2156 N N . THR B 1 125 ? -15.016 -12.555 -9.758 1 97.5 125 THR B N 1
ATOM 2157 C CA . THR B 1 125 ? -13.938 -12.664 -10.734 1 97.5 125 THR B CA 1
ATOM 2158 C C . THR B 1 125 ? -12.977 -11.484 -10.617 1 97.5 125 THR B C 1
ATOM 2160 O O . THR B 1 125 ? -13.406 -10.328 -10.57 1 97.5 125 THR B O 1
ATOM 2163 N N . LEU B 1 126 ? -11.688 -11.828 -10.531 1 97.25 126 LEU B N 1
ATOM 2164 C CA . LEU B 1 126 ? -10.641 -10.812 -10.461 1 97.25 126 LEU B CA 1
ATOM 2165 C C . LEU B 1 126 ? -10.43 -10.156 -11.82 1 97.25 126 LEU B C 1
ATOM 2167 O O . LEU B 1 126 ? -10.273 -10.844 -12.836 1 97.25 126 LEU B O 1
ATOM 2171 N N . LEU B 1 127 ? -10.422 -8.828 -11.844 1 97.94 127 LEU B N 1
ATOM 2172 C CA . LEU B 1 127 ? -10.148 -8.062 -13.055 1 97.94 127 LEU B CA 1
ATOM 2173 C C . LEU B 1 127 ? -8.742 -7.477 -13.016 1 97.94 127 LEU B C 1
ATOM 2175 O O . LEU B 1 127 ? -8.094 -7.34 -14.055 1 97.94 127 LEU B O 1
ATOM 2179 N N . ARG B 1 128 ? -8.312 -7.141 -11.805 1 97.81 128 ARG B N 1
ATOM 2180 C CA . ARG B 1 128 ? -7.07 -6.391 -11.656 1 97.81 128 ARG B CA 1
ATOM 2181 C C . ARG B 1 128 ? -6.527 -6.5 -10.234 1 97.81 128 ARG B C 1
ATOM 2183 O O . ARG B 1 128 ? -7.293 -6.492 -9.273 1 97.81 128 ARG B O 1
ATOM 2190 N N . VAL B 1 129 ? -5.195 -6.594 -10.117 1 97.31 129 VAL B N 1
ATOM 2191 C CA . VAL B 1 129 ? -4.504 -6.461 -8.844 1 97.31 129 VAL B CA 1
ATOM 2192 C C . VAL B 1 129 ? -3.35 -5.473 -8.977 1 97.31 129 VAL B C 1
ATOM 2194 O O . VAL B 1 129 ? -2.545 -5.574 -9.906 1 97.31 129 VAL B O 1
ATOM 2197 N N . ASP B 1 130 ? -3.32 -4.5 -8.164 1 98.38 130 ASP B N 1
ATOM 2198 C CA . ASP B 1 130 ? -2.154 -3.66 -7.918 1 98.38 130 ASP B CA 1
ATOM 2199 C C . ASP B 1 130 ? -1.479 -4.023 -6.598 1 98.38 130 ASP B C 1
ATOM 220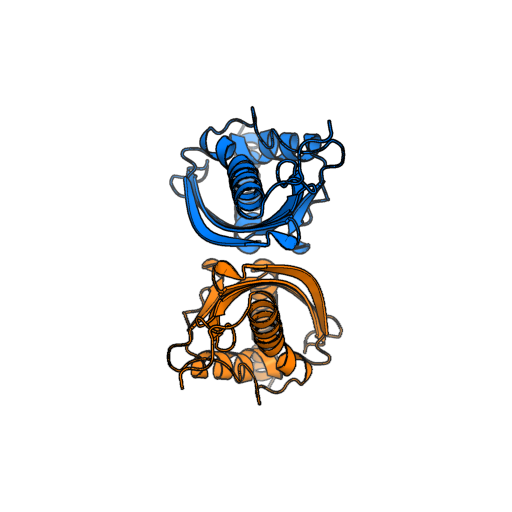1 O O . ASP B 1 130 ? -2.133 -4.078 -5.555 1 98.38 130 ASP B O 1
ATOM 2205 N N . GLU B 1 131 ? -0.215 -4.312 -6.648 1 97.69 131 GLU B N 1
ATOM 2206 C CA . GLU B 1 131 ? 0.592 -4.602 -5.465 1 97.69 131 GLU B CA 1
ATOM 2207 C C . GLU B 1 131 ? 1.659 -3.531 -5.25 1 97.69 131 GLU B C 1
ATOM 2209 O O . GLU B 1 131 ? 2.539 -3.346 -6.094 1 97.69 131 GLU B O 1
ATOM 2214 N N . LEU B 1 132 ? 1.571 -2.811 -4.23 1 98.69 132 LEU B N 1
ATOM 2215 C CA . LEU B 1 132 ? 2.676 -1.963 -3.789 1 98.69 132 LEU B CA 1
ATOM 2216 C C . LEU B 1 132 ? 3.48 -2.648 -2.691 1 98.69 132 LEU B C 1
ATOM 2218 O O . LEU B 1 132 ? 2.949 -2.945 -1.618 1 98.69 132 LEU B O 1
ATOM 2222 N N . LEU B 1 133 ? 4.75 -2.908 -2.947 1 98 133 LEU B N 1
ATOM 2223 C CA . LEU B 1 133 ? 5.543 -3.674 -1.993 1 98 133 LEU B CA 1
ATOM 2224 C C . LEU B 1 133 ? 6.73 -2.855 -1.493 1 98 133 LEU B C 1
ATOM 2226 O O . LEU B 1 133 ? 6.984 -1.754 -1.986 1 98 133 LEU B O 1
ATOM 2230 N N . ASP B 1 134 ? 7.406 -3.334 -0.468 1 98.12 134 ASP B N 1
ATOM 2231 C CA . ASP B 1 134 ? 8.656 -2.77 0.039 1 98.12 134 ASP B CA 1
ATOM 2232 C C . ASP B 1 134 ? 9.766 -2.867 -1.005 1 98.12 134 ASP B C 1
ATOM 2234 O O . ASP B 1 134 ? 10.484 -3.867 -1.064 1 98.12 134 ASP B O 1
ATOM 2238 N N . SER B 1 135 ? 9.891 -1.767 -1.723 1 97.56 135 SER B N 1
ATOM 2239 C CA . SER B 1 135 ? 10.781 -1.771 -2.877 1 97.56 135 SER B CA 1
ATOM 2240 C C . SER B 1 135 ? 12.242 -1.878 -2.449 1 97.56 135 SER B C 1
ATOM 2242 O O . SER B 1 135 ? 13.055 -2.484 -3.148 1 97.56 135 SER B O 1
ATOM 2244 N N . ALA B 1 136 ? 12.578 -1.269 -1.356 1 96.69 136 ALA B N 1
ATOM 2245 C CA . ALA B 1 136 ? 13.961 -1.351 -0.888 1 96.69 136 ALA B CA 1
ATOM 2246 C C . ALA B 1 136 ? 14.344 -2.791 -0.569 1 96.69 136 ALA B C 1
ATOM 2248 O O . ALA B 1 136 ? 15.391 -3.273 -1.013 1 96.69 136 ALA B O 1
ATOM 2249 N N . PHE B 1 137 ? 13.492 -3.418 0.144 1 97.12 137 PHE B N 1
ATOM 2250 C CA . PHE B 1 137 ? 13.758 -4.812 0.47 1 97.12 137 PHE B CA 1
ATOM 2251 C C . PHE B 1 137 ? 13.828 -5.66 -0.794 1 97.12 137 PHE B C 1
ATOM 2253 O O . PHE B 1 137 ? 14.75 -6.457 -0.967 1 97.12 137 PHE B O 1
ATOM 2260 N N . TYR B 1 138 ? 12.812 -5.539 -1.647 1 96.69 138 TYR B N 1
ATOM 2261 C CA . TYR B 1 138 ? 12.711 -6.363 -2.846 1 96.69 138 TYR B CA 1
ATOM 2262 C C . TYR B 1 138 ? 13.953 -6.215 -3.717 1 96.69 138 TYR B C 1
ATOM 2264 O O . TYR B 1 138 ? 14.539 -7.211 -4.148 1 96.69 138 TYR B O 1
ATOM 2272 N N . LYS B 1 139 ? 14.398 -5.02 -3.941 1 96.06 139 LYS B N 1
ATOM 2273 C CA . LYS B 1 139 ? 15.562 -4.762 -4.781 1 96.06 139 LYS B CA 1
ATOM 2274 C C . LYS B 1 139 ? 16.828 -5.359 -4.172 1 96.06 139 LYS B C 1
ATOM 2276 O O . LYS B 1 139 ? 17.625 -5.977 -4.871 1 96.06 139 LYS B O 1
ATOM 2281 N N . ASP B 1 140 ? 16.953 -5.152 -2.889 1 96.19 140 ASP B N 1
ATOM 2282 C CA . ASP B 1 140 ? 18.109 -5.719 -2.199 1 96.19 140 ASP B CA 1
ATOM 2283 C C . ASP B 1 140 ? 18.109 -7.242 -2.279 1 96.19 140 ASP B C 1
ATOM 2285 O O . ASP B 1 140 ? 19.141 -7.855 -2.553 1 96.19 140 ASP B O 1
ATOM 2289 N N . PHE B 1 141 ? 16.953 -7.855 -2.047 1 96.75 141 PHE B N 1
ATOM 2290 C CA . PHE B 1 141 ? 16.812 -9.305 -2.096 1 96.75 141 PHE B CA 1
ATOM 2291 C C . PHE B 1 141 ? 17.156 -9.836 -3.479 1 96.75 141 PHE B C 1
ATOM 2293 O O . PHE B 1 141 ? 17.953 -10.773 -3.604 1 96.75 141 PHE B O 1
ATOM 2300 N N . MET B 1 142 ? 16.578 -9.219 -4.465 1 95.75 142 MET B N 1
ATOM 2301 C CA . MET B 1 142 ? 16.812 -9.688 -5.828 1 95.75 142 MET B CA 1
ATOM 2302 C C . MET B 1 142 ? 18.281 -9.555 -6.211 1 95.75 142 MET B C 1
ATOM 2304 O O . MET B 1 142 ? 18.828 -10.422 -6.891 1 95.75 142 MET B O 1
ATOM 2308 N N . ALA B 1 143 ? 18.891 -8.5 -5.809 1 96.12 143 ALA B N 1
ATOM 2309 C CA . ALA B 1 143 ? 20.312 -8.305 -6.086 1 96.12 143 ALA B CA 1
ATOM 2310 C C . ALA B 1 143 ? 21.156 -9.398 -5.438 1 96.12 143 ALA B C 1
ATOM 2312 O O . ALA B 1 143 ? 22.078 -9.93 -6.059 1 96.12 143 ALA B O 1
ATOM 2313 N N . LYS B 1 144 ? 20.844 -9.719 -4.242 1 97.31 144 LYS B N 1
ATOM 2314 C CA . LYS B 1 144 ? 21.594 -10.734 -3.51 1 97.31 144 LYS B CA 1
ATOM 2315 C C . LYS B 1 144 ? 21.391 -12.117 -4.129 1 97.31 144 LYS B C 1
ATOM 2317 O O . LYS B 1 144 ? 22.328 -12.906 -4.211 1 97.31 144 LYS B O 1
ATOM 2322 N N . ILE B 1 145 ? 20.188 -12.391 -4.477 1 96.62 145 ILE B N 1
ATOM 2323 C CA . ILE B 1 145 ? 19.875 -13.672 -5.105 1 96.62 145 ILE B CA 1
ATOM 2324 C C . ILE B 1 145 ? 20.641 -13.789 -6.422 1 96.62 145 ILE B C 1
ATOM 2326 O O . ILE B 1 145 ? 21.219 -14.844 -6.719 1 96.62 145 ILE B O 1
ATOM 2330 N N . GLU B 1 146 ? 20.703 -12.727 -7.207 1 94.81 146 GLU B N 1
ATOM 2331 C CA . GLU B 1 146 ? 21.453 -12.711 -8.461 1 94.81 146 GLU B CA 1
ATOM 2332 C C . GLU B 1 146 ? 22.953 -12.898 -8.203 1 94.81 146 GLU B C 1
ATOM 2334 O O . GLU B 1 146 ? 23.625 -13.602 -8.953 1 94.81 146 GLU B O 1
ATOM 2339 N N . GLY B 1 147 ? 23.344 -12.281 -7.195 1 94.44 147 GLY B N 1
ATOM 2340 C CA . GLY B 1 147 ? 24.734 -12.453 -6.816 1 94.44 147 GLY B CA 1
ATOM 2341 C C . GLY B 1 147 ? 25.094 -13.883 -6.473 1 94.44 147 GLY B C 1
ATOM 2342 O O . GLY B 1 147 ? 26.156 -14.383 -6.867 1 94.44 147 GLY B O 1
ATOM 2343 N N . LEU B 1 148 ? 24.266 -14.547 -5.766 1 94.5 148 LEU B N 1
ATOM 2344 C CA . LEU B 1 148 ? 24.484 -15.945 -5.402 1 94.5 148 LEU B CA 1
ATOM 2345 C C . LEU B 1 148 ? 24.516 -16.828 -6.645 1 94.5 148 LEU B C 1
ATOM 2347 O O . LEU B 1 148 ? 25.328 -17.75 -6.73 1 94.5 148 LEU B O 1
ATOM 2351 N N . LYS B 1 149 ? 23.703 -16.531 -7.559 1 90.88 149 LYS B N 1
ATOM 2352 C CA . LYS B 1 149 ? 23.656 -17.312 -8.789 1 90.88 149 LYS B CA 1
ATOM 2353 C C . LYS B 1 149 ? 24.938 -17.141 -9.609 1 90.88 149 LYS B C 1
ATOM 2355 O O . LYS B 1 149 ? 25.438 -18.094 -10.203 1 90.88 149 LYS B O 1
ATOM 2360 N N . GLN B 1 150 ? 25.375 -15.977 -9.594 1 91.38 150 GLN B N 1
ATOM 2361 C CA . GLN B 1 150 ? 26.609 -15.703 -10.32 1 91.38 150 GLN B CA 1
ATOM 2362 C C . GLN B 1 150 ? 27.812 -16.391 -9.672 1 91.38 150 GLN B C 1
ATOM 2364 O O . GLN B 1 150 ? 28.688 -16.906 -10.359 1 91.38 150 GLN B O 1
ATOM 2369 N N . GLN B 1 151 ? 27.828 -16.328 -8.445 1 89.56 151 GLN B N 1
ATOM 2370 C CA . GLN B 1 151 ? 28.906 -16.984 -7.723 1 89.56 151 GLN B CA 1
ATOM 2371 C C . GLN B 1 151 ? 28.891 -18.5 -7.969 1 89.56 151 GLN B C 1
ATOM 2373 O O . GLN B 1 151 ? 29.938 -19.125 -8.148 1 89.56 151 GLN B O 1
ATOM 2378 N N . LYS B 1 152 ? 27.859 -19.047 -7.973 1 87.38 152 LYS B N 1
ATOM 2379 C CA . LYS B 1 152 ? 27.719 -20.484 -8.203 1 87.38 152 LYS B CA 1
ATOM 2380 C C . LYS B 1 152 ? 28.078 -20.844 -9.641 1 87.38 152 LYS B C 1
ATOM 2382 O O . LYS B 1 152 ? 28.656 -21.906 -9.883 1 87.38 152 LYS B O 1
ATOM 2387 N N . ALA B 1 153 ? 27.766 -19.938 -10.461 1 83.75 153 ALA B N 1
ATOM 2388 C CA . ALA B 1 153 ? 28.094 -20.172 -11.867 1 83.75 153 ALA B CA 1
ATOM 2389 C C . ALA B 1 153 ? 29.594 -19.938 -12.117 1 83.75 153 ALA B C 1
ATOM 2391 O O . ALA B 1 153 ? 30.188 -20.594 -12.969 1 83.75 153 ALA B O 1
ATOM 2392 N N . GLY B 1 154 ? 30.062 -18.844 -11.586 1 75.69 154 GLY B N 1
ATOM 2393 C CA . GLY B 1 154 ? 31.484 -18.578 -11.75 1 75.69 154 GLY B CA 1
ATOM 2394 C C . GLY B 1 154 ? 32.375 -19.531 -10.969 1 75.69 154 GLY B C 1
ATOM 2395 O O . GLY B 1 154 ? 33.562 -19.656 -11.25 1 75.69 154 GLY B O 1
ATOM 2396 N N . GLY B 1 155 ? 31.891 -19.969 -9.844 1 60.19 155 GLY B N 1
ATOM 2397 C CA . GLY B 1 155 ? 32.688 -20.938 -9.102 1 60.19 155 GLY B CA 1
ATOM 2398 C C . GLY B 1 155 ? 32.625 -22.328 -9.703 1 60.19 155 GLY B C 1
ATOM 2399 O O . GLY B 1 155 ? 33 -23.312 -9.047 1 60.19 155 GLY B O 1
ATOM 2400 N N . VAL B 1 156 ? 32.562 -22.578 -10.922 1 46.09 156 VAL B N 1
ATOM 2401 C CA . VAL B 1 156 ? 32.844 -23.859 -11.57 1 46.09 156 VAL B CA 1
ATOM 2402 C C . VAL B 1 156 ? 34.312 -24.203 -11.414 1 46.09 156 VAL B C 1
ATOM 2404 O O . VAL B 1 156 ? 35.188 -23.312 -11.484 1 46.09 156 VAL B O 1
#

Organism: NCBI:txid1208366

Sequence (312 aa):
MSSPAPTHDQLLSNIKAATKSVFEAFHAGSTEGLLPNASDSFAYYIHPASVNLPPMTRAGFLEFWATSMAPNLSNFTAEFHTEVYDVENRKSTVYLSSTADTPLGPGTWTNEAVFMSQFTDDGKTLLRVDELLDSAFYKDFMAKIEGLKQQKAGGVMSSPAPTHDQLLSNIKAATKSVFEAFHAGSTEGLLPNASDSFAYYIHPASVNLPPMTRAGFLEFWATSMAPNLSNFTAEFHTEVYDVENRKSTVYLSSTADTPLGPGTWTNEAVFMSQFTDDGKTLLRVDELLDSAFYKDFMAKIEGLKQQKAGGV

Nearest PDB structures (foldseek):
  6u9i-assembly1_A  TM=8.787E-01  e=1.256E-10  Penicillium brevicompactum
  5x9j-assembly1_A  TM=8.766E-01  e=2.337E-10  Penicillium brasilianum
  6u9i-assembly1_B  TM=8.317E-01  e=2.997E-10  Penicillium brevicompactum
  1z1s-assembly1_A  TM=7.621E-01  e=1.571E-04  Pseudomonas aeruginosa PAO1
  4j9a-assembly1_A  TM=7.629E-01  e=2.428E-04  Pseudomonas aeruginosa PAO1

Solvent-accessible surface area (backbone atoms only — not comparable to full-atom values): 16353 Å² total; per-residue (Å²): 129,79,73,73,79,74,50,71,69,52,30,43,51,29,36,51,53,43,57,50,38,63,53,60,20,57,59,65,55,37,65,72,67,46,49,76,43,49,46,95,79,20,38,39,36,57,35,39,76,86,69,69,57,72,77,23,43,62,69,48,44,50,48,47,38,56,71,72,42,36,80,48,44,42,81,46,44,75,48,80,75,45,80,42,54,13,64,92,74,26,33,39,34,39,34,33,38,34,37,16,28,32,93,89,33,82,64,66,38,69,45,40,36,36,39,37,37,35,36,40,97,69,15,53,32,36,43,35,38,41,32,43,33,33,37,39,54,51,54,52,49,52,51,50,54,51,47,52,52,47,47,63,61,67,64,109,129,81,74,74,77,73,49,71,69,52,29,42,50,29,36,53,54,43,57,50,38,63,54,61,19,58,60,65,56,37,65,73,67,47,49,75,42,50,44,96,78,21,39,40,36,56,34,39,74,86,70,70,55,72,77,23,42,64,70,50,43,50,49,47,39,57,71,71,42,37,80,50,47,41,80,46,44,74,48,82,76,46,79,42,53,11,64,92,75,25,32,37,36,38,35,34,38,36,37,16,28,33,92,89,34,81,64,67,37,69,44,39,36,36,39,38,38,36,36,39,96,70,14,53,32,36,43,35,38,42,31,43,31,32,37,40,53,52,55,53,50,53,51,50,53,52,48,51,53,48,49,61,62,67,64,107

InterPro domains:
  IPR032710 NTF2-like domain superfamily [SSF54427] (14-124)

Secondary structure (DSSP, 8-state):
----PPPHHHHHHHHHHHHHHHHHTTTTT--TTSSTTEEEEEEEEEE-GGG-PPPB-HHHHHHHIIIIIGGG-EEEEEEEEEEEEETTTTEEEEEEEEEEEETTEEEEEEEEEEEEEEE-TTS-SEEEEEEEE-HHHHHHHHHHHHHHHHHHHHT-/----PPPHHHHHHHHHHHHHHHHHHHHTT--TTSSTTEEEEEEEEEE-GGG-PPPB-HHHHHHHIIIIIGGG-EEEEEEEEEEEEETTTTEEEEEEEEEEEETTEEEEEEEEEEEEEEE-TTS-SEEEEEEEE-HHHHHHHHHHHHHHHHHHHHT-

pLDDT: mean 91.16, std 11.11, range [42.81, 98.75]

Foldseek 3Di:
DPPPQDDLVQLQVQQVVQVVLQCVCVQVLDLVSHQVQADQQEWEAEDDCVLVDDIDDPVRVSVCCNPQNSVFWDNKDKDWDDKDADSVQLKIKTWIWMFTAGPVGHGLDIKIKMWIWHADNSSNHTRYIYIYIDSVSVVVVSVVVVVVVVCVVVVD/DPPPQDDLVQLQVQQVVQVVLQCVCVQVLDLVSHQVQADQQEWEAEDDCVLVDDIDDPVRVSVCCNPQNSVFWDNKDKDWDDKDADSVQLKIKTWIWMFTAGPVGHGLDIKIKMWIWHADNSSNHTRYIYIYIDSVSVVVVSVVVVVVVVCVVVVD